Protein AF-A0A7X7V865-F1 (afdb_monomer_lite)

Secondary structure (DSSP, 8-state):
--------------------------------HHHHHHHHHHHHHHHH------TTS---HHHHHHHHHHHHHHT--SGGGGG--HHHHHHHHHHHHHHHHHHHHHHHHHHHHHHHTTHHHHHHSS-HHHHHHHHS---HHHHHHHHHHHHHHHH-HHHHHHHHHTSS-HHHHHHHHHHHHHS-TT--HHHHHHHHHHHHHHHHHS----

Radius of gyration: 26.02 Å; chains: 1; bounding box: 53×49×83 Å

pLDDT: mean 78.06, std 23.4, range [29.75, 97.44]

Foldseek 3Di:
DDDDDDDDDDDDDDPDDDDDDPPPPPPPPPPPPVNVVVVVVVLVVLVVPPDPDPPDDPDDPVNSVVVVVVVVVVVDDPVVCVPDDPVVVVVVVVVVLLVVLLVLLVQLQVLLVCQVVVVCCVPPVDHQLVVCVVPVVDDSVRSVVSNVLSVLLVVQPVLSVCSNNSLAGSVLSVVLSVVLVVDDPPDDPVRSNVSSVVSSVVRSVDDPDD

Structure (mmCIF, N/CA/C/O backbone):
data_AF-A0A7X7V865-F1
#
_entry.id   AF-A0A7X7V865-F1
#
loop_
_atom_site.group_PDB
_atom_site.id
_atom_site.type_symbol
_atom_site.label_atom_id
_atom_site.label_alt_id
_atom_site.label_comp_id
_atom_site.label_asym_id
_atom_site.label_entity_id
_atom_site.label_seq_id
_atom_site.pdbx_PDB_ins_code
_atom_site.Cartn_x
_atom_site.Cartn_y
_atom_site.Cartn_z
_atom_site.occupancy
_atom_site.B_iso_or_equiv
_atom_site.auth_seq_id
_atom_site.auth_comp_id
_atom_site.auth_asym_id
_atom_site.auth_atom_id
_atom_site.pdbx_PDB_model_num
ATOM 1 N N . MET A 1 1 ? -30.299 -34.236 -32.959 1.00 33.59 1 MET A N 1
ATOM 2 C CA . MET A 1 1 ? -30.599 -34.608 -34.361 1.00 33.59 1 MET A CA 1
ATOM 3 C C . MET A 1 1 ? -30.563 -33.320 -35.166 1.00 33.59 1 MET A C 1
ATOM 5 O O . MET A 1 1 ? -31.335 -32.431 -34.853 1.00 33.59 1 MET A O 1
ATOM 9 N N . CYS A 1 2 ? -29.483 -33.040 -35.902 1.00 32.97 2 CYS A N 1
ATOM 10 C CA . CYS A 1 2 ? -29.288 -33.427 -37.315 1.00 32.97 2 CYS A CA 1
ATOM 11 C C . CYS A 1 2 ? -30.436 -32.939 -38.217 1.00 32.97 2 CYS A C 1
ATOM 13 O O . CYS A 1 2 ? -31.575 -33.258 -37.921 1.00 32.97 2 CYS A O 1
ATOM 15 N N . VAL A 1 3 ? -30.245 -32.279 -39.361 1.00 33.34 3 VAL A N 1
ATOM 16 C CA . VAL A 1 3 ? -29.073 -31.766 -40.089 1.00 33.34 3 VAL A CA 1
ATOM 17 C C . VAL A 1 3 ? -29.641 -31.067 -41.351 1.00 33.34 3 VAL A C 1
ATOM 19 O O . VAL A 1 3 ? -30.678 -31.498 -41.838 1.00 33.34 3 VAL A O 1
ATOM 22 N N . LEU A 1 4 ? -28.961 -30.014 -41.828 1.00 40.34 4 LEU A N 1
ATOM 23 C CA . LEU A 1 4 ? -28.845 -29.480 -43.208 1.00 40.34 4 LEU A CA 1
ATOM 24 C C . LEU A 1 4 ? -30.050 -29.497 -44.184 1.00 40.34 4 LEU A C 1
ATOM 26 O O . LEU A 1 4 ? -30.569 -30.549 -44.528 1.00 40.34 4 LEU A O 1
ATOM 30 N N . LEU A 1 5 ? -30.323 -28.351 -44.824 1.00 38.44 5 LEU A N 1
ATOM 31 C CA . LEU A 1 5 ? -29.847 -27.996 -46.182 1.00 38.44 5 LEU A CA 1
ATOM 32 C C . LEU A 1 5 ? -30.702 -26.853 -46.755 1.00 38.44 5 LEU A C 1
ATOM 34 O O . LEU A 1 5 ? -31.891 -27.036 -46.994 1.00 38.44 5 LEU A O 1
ATOM 38 N N . TRP A 1 6 ? -30.077 -25.729 -47.110 1.00 38.50 6 TRP A N 1
ATOM 39 C CA . TRP A 1 6 ? -30.466 -25.016 -48.327 1.00 38.50 6 TRP A CA 1
ATOM 40 C C . TRP A 1 6 ? -29.268 -24.263 -48.911 1.00 38.50 6 TRP A C 1
ATOM 42 O O . TRP A 1 6 ? -28.590 -23.503 -48.223 1.00 38.50 6 TRP A O 1
ATOM 52 N N . LEU A 1 7 ? -28.991 -24.565 -50.179 1.00 40.59 7 LEU A N 1
ATOM 53 C CA . LEU A 1 7 ? -27.997 -23.933 -51.039 1.00 40.59 7 LEU A CA 1
ATOM 54 C C . LEU A 1 7 ? -28.442 -22.513 -51.404 1.00 40.59 7 LEU A C 1
ATOM 56 O O . LEU A 1 7 ? -29.606 -22.311 -51.734 1.00 40.59 7 LEU A O 1
ATOM 60 N N . CYS A 1 8 ? -27.491 -21.589 -51.537 1.00 34.44 8 CYS A N 1
ATOM 61 C CA . CYS A 1 8 ? -27.521 -20.658 -52.664 1.00 34.44 8 CYS A CA 1
ATOM 62 C C . CYS A 1 8 ? -26.107 -20.160 -52.982 1.00 34.44 8 CYS A C 1
ATOM 64 O O . CYS A 1 8 ? -25.440 -19.538 -52.157 1.00 34.44 8 CYS A O 1
ATOM 66 N N . SER A 1 9 ? -25.647 -20.491 -54.183 1.00 38.75 9 SER A N 1
ATOM 67 C CA . SER A 1 9 ? -24.388 -20.057 -54.776 1.00 38.75 9 SER A CA 1
ATOM 68 C C . SER A 1 9 ? -24.577 -18.723 -55.497 1.00 38.75 9 SER A C 1
ATOM 70 O O . SER A 1 9 ? -25.481 -18.607 -56.317 1.00 38.75 9 SER A O 1
ATOM 72 N N . ALA A 1 10 ? -23.672 -17.768 -55.284 1.00 38.53 10 ALA A N 1
ATOM 73 C CA . ALA A 1 10 ? -23.283 -16.791 -56.301 1.00 38.53 10 ALA A CA 1
ATOM 74 C C . ALA A 1 10 ? -21.870 -16.243 -55.999 1.00 38.53 10 ALA A C 1
ATOM 76 O O . ALA A 1 10 ? -21.548 -16.015 -54.831 1.00 38.53 10 ALA A O 1
ATOM 77 N N . PRO A 1 11 ? -21.017 -16.059 -57.023 1.00 41.12 11 PRO A N 1
ATOM 78 C CA . PRO A 1 11 ? -19.617 -15.678 -56.867 1.00 41.12 11 PRO A CA 1
ATOM 79 C C . PRO A 1 11 ? -19.469 -14.156 -56.773 1.00 41.12 11 PRO A C 1
ATOM 81 O O . PRO A 1 11 ? -19.933 -13.430 -57.649 1.00 41.12 11 PRO A O 1
ATOM 84 N N . TYR A 1 12 ? -18.776 -13.666 -55.746 1.00 35.50 12 TYR A N 1
ATOM 85 C CA . TYR A 1 12 ? -18.342 -12.271 -55.688 1.00 35.50 12 TYR A CA 1
ATOM 86 C C . TYR A 1 12 ? -16.836 -12.202 -55.941 1.00 35.50 12 TYR A C 1
ATOM 88 O O . TYR A 1 12 ? -16.024 -12.596 -55.106 1.00 35.50 12 TYR A O 1
ATOM 96 N N . THR A 1 13 ? -16.462 -11.724 -57.124 1.00 47.75 13 THR A N 1
ATOM 97 C CA . THR A 1 13 ? -15.114 -11.238 -57.427 1.00 47.75 13 THR A CA 1
ATOM 98 C C . THR A 1 13 ? -14.898 -9.871 -56.787 1.00 47.75 13 THR A C 1
ATOM 100 O O . THR A 1 13 ? -15.748 -8.996 -56.954 1.00 47.75 13 THR A O 1
ATOM 103 N N . PRO A 1 14 ? -13.713 -9.616 -56.218 1.00 44.72 14 PRO A N 1
ATOM 104 C CA . PRO A 1 14 ? -13.148 -8.279 -56.296 1.00 44.72 14 PRO A CA 1
ATOM 105 C C . PRO A 1 14 ? -11.844 -8.286 -57.104 1.00 44.72 14 PRO A C 1
ATOM 107 O O . PRO A 1 14 ? -10.791 -8.726 -56.645 1.00 44.72 14 PRO A O 1
ATOM 110 N N . THR A 1 15 ? -11.920 -7.740 -58.319 1.00 39.00 15 THR A N 1
ATOM 111 C CA . THR A 1 15 ? -10.781 -7.122 -59.002 1.00 39.00 15 THR A CA 1
ATOM 112 C C . THR A 1 15 ? -10.516 -5.790 -58.310 1.00 39.00 15 THR A C 1
ATOM 114 O O . THR A 1 15 ? -11.284 -4.843 -58.443 1.00 39.00 15 THR A O 1
ATOM 117 N N . GLY A 1 16 ? -9.437 -5.739 -57.543 1.00 36.47 16 GLY A N 1
ATOM 118 C CA . GLY A 1 16 ? -8.980 -4.551 -56.837 1.00 36.47 16 GLY A CA 1
ATOM 119 C C . GLY A 1 16 ? -7.593 -4.821 -56.287 1.00 36.47 16 GLY A C 1
ATOM 120 O O . GLY A 1 16 ? -7.435 -5.147 -55.116 1.00 36.47 16 GLY A O 1
ATOM 121 N N . ALA A 1 17 ? -6.594 -4.764 -57.166 1.00 42.88 17 ALA A N 1
ATOM 122 C CA . ALA A 1 17 ? -5.192 -4.816 -56.794 1.00 42.88 17 ALA A CA 1
ATOM 123 C C . ALA A 1 17 ? -4.853 -3.573 -55.956 1.00 42.88 17 ALA A C 1
ATOM 125 O O . ALA A 1 17 ? -4.540 -2.514 -56.492 1.00 42.88 17 ALA A O 1
ATOM 126 N N . ILE A 1 18 ? -4.938 -3.710 -54.635 1.00 36.47 18 ILE A N 1
ATOM 127 C CA . ILE A 1 18 ? -4.282 -2.816 -53.687 1.00 36.47 18 ILE A CA 1
ATOM 128 C C . ILE A 1 18 ? -3.082 -3.589 -53.160 1.00 36.47 18 ILE A C 1
ATOM 130 O O . ILE A 1 18 ? -3.227 -4.638 -52.534 1.00 36.47 18 ILE A O 1
ATOM 134 N N . LEU A 1 19 ? -1.897 -3.073 -53.475 1.00 38.09 19 LEU A N 1
ATOM 135 C CA . LEU A 1 19 ? -0.621 -3.482 -52.908 1.00 38.09 19 LEU A CA 1
ATOM 136 C C . LEU A 1 19 ? -0.734 -3.437 -51.371 1.00 38.09 19 LEU A C 1
ATOM 138 O O . LEU A 1 19 ? -0.634 -2.378 -50.757 1.00 38.09 19 LEU A O 1
ATOM 142 N N . MET A 1 20 ? -0.989 -4.585 -50.750 1.00 29.75 20 MET A N 1
ATOM 143 C CA . MET A 1 20 ? -0.791 -4.789 -49.320 1.00 29.75 20 MET A CA 1
ATOM 144 C C . MET A 1 20 ? 0.708 -5.020 -49.117 1.00 29.75 20 MET A C 1
ATOM 146 O O . MET A 1 20 ? 1.229 -6.002 -49.653 1.00 29.75 20 MET A O 1
ATOM 150 N N . PRO A 1 21 ? 1.436 -4.176 -48.369 1.00 37.09 21 PRO A N 1
ATOM 151 C CA . PRO A 1 21 ? 2.684 -4.635 -47.799 1.00 37.09 21 PRO A CA 1
ATOM 152 C C . PRO A 1 21 ? 2.328 -5.772 -46.841 1.00 37.09 21 PRO A C 1
ATOM 154 O O . PRO A 1 21 ? 1.610 -5.576 -45.861 1.00 37.09 21 PRO A O 1
ATOM 157 N N . THR A 1 22 ? 2.789 -6.976 -47.177 1.00 33.12 22 THR A N 1
ATOM 158 C CA . THR A 1 22 ? 2.939 -8.101 -46.258 1.00 33.12 22 THR A CA 1
ATOM 159 C C . THR A 1 22 ? 3.344 -7.549 -44.896 1.00 33.12 22 THR A C 1
ATOM 161 O O . THR A 1 22 ? 4.437 -6.995 -44.770 1.00 33.12 22 THR A O 1
ATOM 164 N N . LEU A 1 23 ? 2.464 -7.663 -43.895 1.00 32.00 23 LEU A N 1
ATOM 165 C CA . LEU A 1 23 ? 2.845 -7.498 -42.498 1.00 32.00 23 LEU A CA 1
ATOM 166 C C . LEU A 1 23 ? 3.831 -8.621 -42.204 1.00 32.00 23 LEU A C 1
ATOM 168 O O . LEU A 1 23 ? 3.464 -9.743 -41.853 1.00 32.00 23 LEU A O 1
ATOM 172 N N . ALA A 1 24 ? 5.096 -8.311 -42.474 1.00 33.72 24 ALA A N 1
ATOM 173 C CA . ALA A 1 24 ? 6.221 -9.065 -42.007 1.00 33.72 24 ALA A CA 1
ATOM 174 C C . ALA A 1 24 ? 6.047 -9.192 -40.498 1.00 33.72 24 ALA A C 1
ATOM 176 O O . ALA A 1 24 ? 5.885 -8.226 -39.758 1.00 33.72 24 ALA A O 1
ATOM 177 N N . ASN A 1 25 ? 5.981 -10.450 -40.111 1.00 42.62 25 ASN A N 1
ATOM 178 C CA . ASN A 1 25 ? 6.077 -10.972 -38.777 1.00 42.62 25 ASN A CA 1
ATOM 179 C C . ASN A 1 25 ? 7.274 -10.353 -38.028 1.00 42.62 25 ASN A C 1
ATOM 181 O O . ASN A 1 25 ? 8.349 -10.947 -37.989 1.00 42.62 25 ASN A O 1
ATOM 185 N N . ASP A 1 26 ? 7.093 -9.185 -37.413 1.00 31.36 26 ASP A N 1
ATOM 186 C CA . ASP A 1 26 ? 8.072 -8.610 -36.492 1.00 31.36 26 ASP A CA 1
ATOM 187 C C . ASP A 1 26 ? 7.859 -9.204 -35.105 1.00 31.36 26 ASP A C 1
ATOM 189 O O . ASP A 1 26 ? 7.323 -8.609 -34.168 1.00 31.36 26 ASP A O 1
ATOM 193 N N . THR A 1 27 ? 8.327 -10.443 -34.981 1.00 40.16 27 THR A N 1
ATOM 194 C CA . THR A 1 27 ? 8.624 -11.080 -33.705 1.00 40.16 27 THR A CA 1
ATOM 195 C C . THR A 1 27 ? 9.820 -10.369 -33.050 1.00 40.16 27 THR A C 1
ATOM 197 O O . THR A 1 27 ? 10.894 -10.939 -32.904 1.00 40.16 27 THR A O 1
ATOM 200 N N . HIS A 1 28 ? 9.659 -9.113 -32.627 1.00 36.28 28 HIS A N 1
ATOM 201 C CA . HIS A 1 28 ? 10.654 -8.386 -31.830 1.00 36.28 28 HIS A CA 1
ATOM 202 C C . HIS A 1 28 ? 10.308 -8.425 -30.333 1.00 36.28 28 HIS A C 1
ATOM 204 O O . HIS A 1 28 ? 10.302 -7.422 -29.628 1.00 36.28 28 HIS A O 1
ATOM 210 N N . LEU A 1 29 ? 10.088 -9.638 -29.821 1.00 41.19 29 LEU A N 1
ATOM 211 C CA . LEU A 1 29 ? 10.339 -9.976 -28.419 1.00 41.19 29 LEU A CA 1
ATOM 212 C C . LEU A 1 29 ? 11.690 -10.691 -28.332 1.00 41.19 29 LEU A C 1
ATOM 214 O O . LEU A 1 29 ? 11.783 -11.840 -27.912 1.00 41.19 29 LEU A O 1
ATOM 218 N N . VAL A 1 30 ? 12.767 -10.010 -28.733 1.00 41.97 30 VAL A N 1
ATOM 219 C CA . VAL A 1 30 ? 14.129 -10.468 -28.422 1.00 41.97 30 VAL A CA 1
ATOM 220 C C . VAL A 1 30 ? 14.498 -9.955 -27.029 1.00 41.97 30 VAL A C 1
ATOM 222 O O . VAL A 1 30 ? 15.420 -9.171 -26.841 1.00 41.97 30 VAL A O 1
ATOM 225 N N . GLY A 1 31 ? 13.763 -10.424 -26.021 1.00 44.28 31 GLY A N 1
ATOM 226 C CA . GLY A 1 31 ? 14.430 -10.811 -24.788 1.00 44.28 31 GLY A CA 1
ATOM 227 C C . GLY A 1 31 ? 15.124 -12.118 -25.132 1.00 44.28 31 GLY A C 1
ATOM 228 O O . GLY A 1 31 ? 14.450 -13.083 -25.492 1.00 44.28 31 GLY A O 1
ATOM 229 N N . THR A 1 32 ? 16.458 -12.146 -25.148 1.00 41.84 32 THR A N 1
ATOM 230 C CA . THR A 1 32 ? 17.182 -13.383 -25.460 1.00 41.84 32 THR A CA 1
ATOM 231 C C . THR A 1 32 ? 16.604 -14.497 -24.587 1.00 41.84 32 THR A C 1
ATOM 233 O O . THR A 1 32 ? 16.425 -14.312 -23.382 1.00 41.84 32 THR A O 1
ATOM 236 N N . ARG A 1 33 ? 16.289 -15.662 -25.170 1.00 43.81 33 ARG A N 1
ATOM 237 C CA . ARG A 1 33 ? 15.847 -16.851 -24.409 1.00 43.81 33 ARG A CA 1
ATOM 238 C C . ARG A 1 33 ? 16.750 -17.111 -23.190 1.00 43.81 33 ARG A C 1
ATOM 240 O O . ARG A 1 33 ? 16.283 -17.592 -22.168 1.00 43.81 33 ARG A O 1
ATOM 247 N N . SER A 1 34 ? 18.015 -16.696 -23.290 1.00 50.59 34 SER A N 1
ATOM 248 C CA . SER A 1 34 ? 19.017 -16.667 -22.227 1.00 50.59 34 SER A CA 1
ATOM 249 C C . SER A 1 34 ? 18.674 -15.763 -21.033 1.00 50.59 34 SER A C 1
ATOM 251 O O . SER A 1 34 ? 18.896 -16.179 -19.906 1.00 50.59 34 SER A O 1
ATOM 253 N N . GLY A 1 35 ? 18.153 -14.548 -21.229 1.00 43.38 35 GLY A N 1
ATOM 254 C CA . GLY A 1 35 ? 17.838 -13.621 -20.132 1.00 43.38 35 GLY A CA 1
ATOM 255 C C . GLY A 1 35 ? 16.635 -14.067 -19.299 1.00 43.38 35 GLY A C 1
ATOM 256 O O . GLY A 1 35 ? 16.696 -14.063 -18.072 1.00 43.38 35 GLY A O 1
ATOM 257 N N . LEU A 1 36 ? 15.574 -14.542 -19.959 1.00 53.00 36 LEU A N 1
ATOM 258 C CA . LEU A 1 36 ? 14.407 -15.120 -19.282 1.00 53.00 36 LEU A CA 1
ATOM 259 C C . LEU A 1 36 ? 14.747 -16.453 -18.604 1.00 53.00 36 LEU A C 1
ATOM 261 O O . LEU A 1 36 ? 14.301 -16.690 -17.485 1.00 53.00 36 LEU A O 1
ATOM 265 N N . ALA A 1 37 ? 15.586 -17.286 -19.229 1.00 47.91 37 ALA A N 1
ATOM 266 C CA . ALA A 1 37 ? 16.098 -18.501 -18.600 1.00 47.91 37 ALA A CA 1
ATOM 267 C C . ALA A 1 37 ? 16.973 -18.183 -17.378 1.00 47.91 37 ALA A C 1
ATOM 269 O O . ALA A 1 37 ? 16.812 -18.813 -16.344 1.00 47.91 37 ALA A O 1
ATOM 270 N N . GLN A 1 38 ? 17.843 -17.171 -17.445 1.00 52.09 38 GLN A N 1
ATOM 271 C CA . GLN A 1 38 ? 18.653 -16.745 -16.298 1.00 52.09 38 GLN A CA 1
ATOM 272 C C . GLN A 1 38 ? 17.797 -16.168 -15.165 1.00 52.09 38 GLN A C 1
ATOM 274 O O . GLN A 1 38 ? 18.068 -16.463 -14.004 1.00 52.09 38 GLN A O 1
ATOM 279 N N . ALA A 1 39 ? 16.750 -15.399 -15.475 1.00 49.97 39 ALA A N 1
ATOM 280 C CA . ALA A 1 39 ? 15.803 -14.908 -14.475 1.00 49.97 39 ALA A CA 1
ATOM 281 C C . ALA A 1 39 ? 15.004 -16.055 -13.829 1.00 49.97 39 ALA A C 1
ATOM 283 O O . ALA A 1 39 ? 14.877 -16.094 -12.609 1.00 49.97 39 ALA A O 1
ATOM 284 N N . ALA A 1 40 ? 14.537 -17.028 -14.621 1.00 51.69 40 ALA A N 1
ATOM 285 C CA . ALA A 1 40 ? 13.838 -18.213 -14.122 1.00 51.69 40 ALA A CA 1
ATOM 286 C C . ALA A 1 40 ? 14.746 -19.104 -13.256 1.00 51.69 40 ALA A C 1
ATOM 288 O O . ALA A 1 40 ? 14.320 -19.569 -12.202 1.00 51.69 40 ALA A O 1
ATOM 289 N N . THR A 1 41 ? 16.011 -19.286 -13.647 1.00 51.34 41 THR A N 1
ATOM 290 C CA . THR A 1 41 ? 17.004 -20.024 -12.854 1.00 51.34 41 THR A CA 1
ATOM 291 C C . THR A 1 41 ? 17.340 -19.295 -11.555 1.00 51.34 41 THR A C 1
ATOM 293 O O . THR A 1 41 ? 17.450 -19.942 -10.523 1.00 51.34 41 THR A O 1
ATOM 296 N N . ARG A 1 42 ? 17.441 -17.957 -11.559 1.00 53.84 42 ARG A N 1
ATOM 297 C CA . ARG A 1 42 ? 17.630 -17.169 -10.326 1.00 53.84 42 ARG A CA 1
ATOM 298 C C . ARG A 1 42 ? 16.416 -17.247 -9.405 1.00 53.84 42 ARG A C 1
ATOM 300 O O . ARG A 1 42 ? 16.595 -17.382 -8.204 1.00 53.84 42 ARG A O 1
ATOM 307 N N . LEU A 1 43 ? 15.202 -17.226 -9.956 1.00 48.69 43 LEU A N 1
ATOM 308 C CA . LEU A 1 43 ? 13.975 -17.400 -9.180 1.00 48.69 43 LEU A CA 1
ATOM 309 C C . LEU A 1 43 ? 13.911 -18.798 -8.544 1.00 48.69 43 LEU A C 1
ATOM 311 O O . LEU A 1 43 ? 13.593 -18.914 -7.364 1.00 48.69 43 LEU A O 1
ATOM 315 N N . ALA A 1 44 ? 14.281 -19.839 -9.301 1.00 54.12 44 ALA A N 1
ATOM 316 C CA . ALA A 1 44 ? 14.387 -21.208 -8.800 1.00 54.12 44 ALA A CA 1
ATOM 317 C C . ALA A 1 44 ? 15.456 -21.337 -7.697 1.00 54.12 44 ALA A C 1
ATOM 319 O O . ALA A 1 44 ? 15.212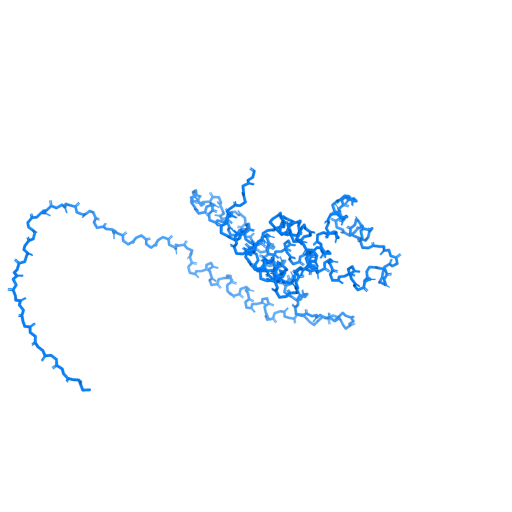 -21.994 -6.685 1.00 54.12 44 ALA A O 1
ATOM 320 N N . ASP A 1 45 ? 16.600 -20.663 -7.852 1.00 49.44 45 ASP A N 1
ATOM 321 C CA . ASP A 1 45 ? 17.695 -20.655 -6.874 1.00 49.44 45 ASP A CA 1
ATOM 322 C C . ASP A 1 45 ? 17.327 -19.864 -5.602 1.00 49.44 45 ASP A C 1
ATOM 324 O O . ASP A 1 45 ? 17.650 -20.297 -4.502 1.00 49.44 45 ASP A O 1
ATOM 328 N N . VAL A 1 46 ? 16.557 -18.773 -5.713 1.00 49.97 46 VAL A N 1
ATOM 329 C CA . VAL A 1 46 ? 15.968 -18.050 -4.564 1.00 49.97 46 VAL A CA 1
ATOM 330 C C . VAL A 1 46 ? 14.981 -18.940 -3.805 1.00 49.97 46 VAL A C 1
ATOM 332 O O . VAL A 1 46 ? 15.045 -19.027 -2.581 1.00 49.97 46 VAL A O 1
ATOM 335 N N . THR A 1 47 ? 14.109 -19.676 -4.504 1.00 55.50 47 THR A N 1
ATOM 336 C CA . THR A 1 47 ? 13.221 -20.649 -3.843 1.00 55.50 47 THR A CA 1
ATOM 337 C C . THR A 1 47 ? 13.971 -21.835 -3.229 1.00 55.50 47 THR A C 1
ATOM 339 O O . THR A 1 47 ? 13.510 -22.384 -2.227 1.00 55.50 47 THR A O 1
ATOM 342 N N . ALA A 1 48 ? 15.119 -22.225 -3.795 1.00 45.47 48 ALA A N 1
ATOM 343 C CA . ALA A 1 48 ? 15.955 -23.315 -3.295 1.00 45.47 48 ALA A CA 1
ATOM 344 C C . ALA A 1 48 ? 16.832 -22.892 -2.100 1.00 45.47 48 ALA A C 1
ATOM 346 O O . ALA A 1 48 ? 17.039 -23.687 -1.184 1.00 45.47 48 ALA A O 1
ATOM 347 N N . ARG A 1 49 ? 17.283 -21.630 -2.048 1.00 48.72 49 ARG A N 1
ATOM 348 C CA . ARG A 1 49 ? 18.021 -21.019 -0.926 1.00 48.72 49 ARG A CA 1
ATOM 349 C C . ARG A 1 49 ? 17.099 -20.566 0.207 1.00 48.72 49 ARG A C 1
ATOM 351 O O . ARG A 1 49 ? 17.285 -19.494 0.778 1.00 48.72 49 ARG A O 1
ATOM 358 N N . ARG A 1 50 ? 16.129 -21.394 0.603 1.00 47.28 50 ARG A N 1
ATOM 359 C CA . ARG A 1 50 ? 15.503 -21.239 1.924 1.00 47.28 50 ARG A CA 1
ATOM 360 C C . ARG A 1 50 ? 16.586 -21.422 2.987 1.00 47.28 50 ARG A C 1
ATOM 362 O O . ARG A 1 50 ? 16.897 -22.543 3.381 1.00 47.28 50 ARG A O 1
ATOM 369 N N . GLN A 1 51 ? 17.182 -20.324 3.436 1.00 44.16 51 GLN A N 1
ATOM 370 C CA . GLN A 1 51 ? 18.016 -20.327 4.627 1.00 44.16 51 GLN A CA 1
ATOM 371 C C . GLN A 1 51 ? 17.146 -20.724 5.831 1.00 44.16 51 GLN A C 1
ATOM 373 O O . GLN A 1 51 ? 16.001 -20.269 5.924 1.00 44.16 51 GLN A O 1
ATOM 378 N N . PRO A 1 52 ? 17.647 -21.562 6.758 1.00 43.66 52 PRO A N 1
ATOM 379 C CA . PRO A 1 52 ? 16.967 -21.793 8.021 1.00 43.66 52 PRO A CA 1
ATOM 380 C C . PRO A 1 52 ? 16.929 -20.460 8.766 1.00 43.66 52 PRO A C 1
ATOM 382 O O . PRO A 1 52 ? 17.968 -19.915 9.140 1.00 43.66 52 PRO A O 1
ATOM 385 N N . VAL A 1 53 ? 15.733 -19.906 8.926 1.00 46.41 53 VAL A N 1
ATOM 386 C CA . VAL A 1 53 ? 15.527 -18.687 9.703 1.00 46.41 53 VAL A CA 1
ATOM 387 C C . VAL A 1 53 ? 15.882 -18.989 11.166 1.00 46.41 53 VAL A C 1
ATOM 389 O O . VAL A 1 53 ? 15.494 -20.051 11.663 1.00 46.41 53 VAL A O 1
ATOM 392 N N . PRO A 1 54 ? 16.614 -18.104 11.872 1.00 41.81 54 PRO A N 1
ATOM 393 C CA . PRO A 1 54 ? 16.887 -18.279 13.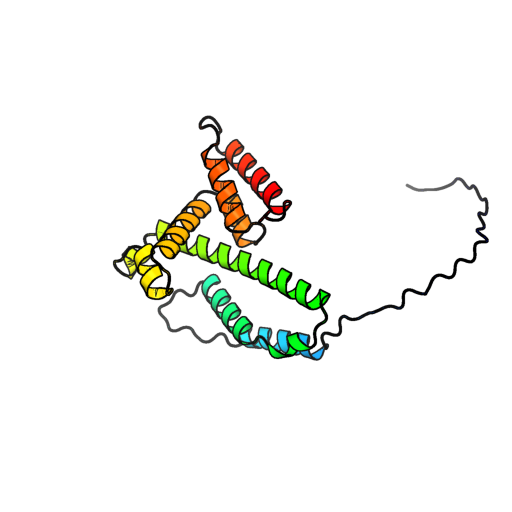294 1.00 41.81 54 PRO A CA 1
ATOM 394 C C . PRO A 1 54 ? 15.582 -18.431 14.088 1.00 41.81 54 PRO A C 1
ATOM 396 O O . PRO A 1 54 ? 14.638 -17.657 13.925 1.00 41.81 54 PRO A O 1
ATOM 399 N N . ALA A 1 55 ? 15.536 -19.453 14.945 1.00 36.97 55 ALA A N 1
ATOM 400 C CA . ALA A 1 55 ? 14.393 -19.766 15.792 1.00 36.97 55 ALA A CA 1
ATOM 401 C C . ALA A 1 55 ? 14.038 -18.562 16.684 1.00 36.97 55 ALA A C 1
ATOM 403 O O . ALA A 1 55 ? 14.810 -18.194 17.567 1.00 36.97 55 ALA A O 1
ATOM 404 N N . GLY A 1 56 ? 12.882 -17.941 16.427 1.00 42.59 56 GLY A N 1
ATOM 405 C CA . GLY A 1 56 ? 12.353 -16.832 17.228 1.00 42.59 56 GLY A CA 1
ATOM 406 C C . GLY A 1 56 ? 11.491 -15.822 16.465 1.00 42.59 56 GLY A C 1
ATOM 407 O O . GLY A 1 56 ? 10.696 -15.131 17.090 1.00 42.59 56 GLY A O 1
ATOM 408 N N . ALA A 1 57 ? 11.593 -15.752 15.134 1.00 50.38 57 ALA A N 1
ATOM 409 C CA . ALA A 1 57 ? 10.668 -14.982 14.303 1.00 50.38 57 ALA A CA 1
ATOM 410 C C . ALA A 1 57 ? 9.643 -15.934 13.676 1.00 50.38 57 ALA A C 1
ATOM 412 O O . ALA A 1 57 ? 10.022 -16.839 12.930 1.00 50.38 57 ALA A O 1
ATOM 413 N N . GLU A 1 58 ? 8.352 -15.754 13.955 1.00 53.41 58 GLU A N 1
ATOM 414 C CA . GLU A 1 58 ? 7.306 -16.400 13.159 1.00 53.41 58 GLU A CA 1
ATOM 415 C C . GLU A 1 58 ? 7.389 -15.853 11.729 1.00 53.41 58 GLU A C 1
ATOM 417 O O . GLU A 1 58 ? 6.884 -14.775 11.418 1.00 53.41 58 GLU A O 1
ATOM 422 N N . VAL A 1 59 ? 8.087 -16.565 10.842 1.00 58.47 59 VAL A N 1
ATOM 423 C CA . VAL A 1 59 ? 8.150 -16.179 9.430 1.00 58.47 59 VAL A CA 1
ATOM 424 C C . VAL A 1 59 ? 6.870 -16.629 8.767 1.00 58.47 59 VAL A C 1
ATOM 426 O O . VAL A 1 59 ? 6.731 -17.768 8.318 1.00 58.47 59 VAL A O 1
ATOM 429 N N . CYS A 1 60 ? 5.917 -15.708 8.715 1.00 84.50 60 CYS A N 1
ATOM 430 C CA . CYS A 1 60 ? 4.745 -15.869 7.884 1.00 84.50 60 CYS A CA 1
ATOM 431 C C . CYS A 1 60 ? 5.134 -15.765 6.400 1.00 84.50 60 CYS A C 1
ATOM 433 O O . CYS A 1 60 ? 6.166 -15.197 6.022 1.00 84.50 60 CYS A O 1
ATOM 435 N N . GLN A 1 61 ? 4.278 -16.306 5.535 1.00 89.19 61 GLN A N 1
ATOM 436 C CA . GLN A 1 61 ? 4.484 -16.293 4.088 1.00 89.19 61 GLN A CA 1
ATOM 437 C C . GLN A 1 61 ? 4.749 -14.877 3.540 1.00 89.19 61 GLN A C 1
ATOM 439 O O . GLN A 1 61 ? 5.597 -14.718 2.665 1.00 89.19 61 GLN A O 1
ATOM 444 N N . THR A 1 62 ? 4.085 -13.849 4.081 1.00 89.50 62 THR A N 1
ATOM 445 C CA . THR A 1 62 ? 4.265 -12.445 3.677 1.00 89.50 62 THR A CA 1
ATOM 446 C C . THR A 1 62 ? 5.701 -11.960 3.881 1.00 89.50 62 THR A C 1
ATOM 448 O O . THR A 1 62 ? 6.272 -11.360 2.973 1.00 89.50 62 THR A O 1
ATOM 451 N N . GLY A 1 63 ? 6.320 -12.266 5.028 1.00 89.50 63 GLY A N 1
ATOM 452 C CA . GLY A 1 63 ? 7.707 -11.879 5.310 1.00 89.50 63 GLY A CA 1
ATOM 453 C C . GLY A 1 63 ? 8.705 -12.529 4.348 1.00 89.50 63 GLY A C 1
ATOM 454 O O . GLY A 1 63 ? 9.595 -11.858 3.827 1.00 89.50 63 GLY A O 1
ATOM 455 N N . ALA A 1 64 ? 8.507 -13.813 4.031 1.00 89.06 64 ALA A N 1
ATOM 456 C CA . ALA A 1 64 ? 9.333 -14.516 3.049 1.00 89.06 64 ALA A CA 1
ATOM 457 C C . ALA A 1 64 ? 9.210 -13.910 1.637 1.00 89.06 64 ALA A C 1
ATOM 459 O O . ALA A 1 64 ? 10.206 -13.782 0.927 1.00 89.06 64 ALA A O 1
ATOM 460 N N . VAL A 1 65 ? 8.000 -13.504 1.232 1.00 92.81 65 VAL A N 1
ATOM 461 C CA . VAL A 1 65 ? 7.765 -12.858 -0.070 1.00 92.81 65 VAL A CA 1
ATOM 462 C C . VAL A 1 65 ? 8.426 -11.481 -0.139 1.00 92.81 65 VAL A C 1
ATOM 464 O O . VAL A 1 65 ? 9.057 -11.178 -1.148 1.00 92.81 65 VAL A O 1
ATOM 467 N N . LEU A 1 66 ? 8.330 -10.662 0.914 1.00 92.75 66 LEU A N 1
ATOM 468 C CA . LEU A 1 66 ? 8.976 -9.343 0.953 1.00 92.75 66 LEU A CA 1
ATOM 469 C C . LEU A 1 66 ? 10.500 -9.445 0.809 1.00 92.75 66 LEU A C 1
ATOM 471 O O . LEU A 1 66 ? 11.086 -8.676 0.048 1.00 92.75 66 LEU A O 1
ATOM 475 N N . SER A 1 67 ? 11.123 -10.429 1.466 1.00 90.94 67 SER A N 1
ATOM 476 C CA . SER A 1 67 ? 12.558 -10.701 1.308 1.00 90.94 67 SER A CA 1
ATOM 477 C C . SER A 1 67 ? 12.907 -11.068 -0.136 1.00 90.94 67 SER A C 1
ATOM 479 O O . SER A 1 67 ? 13.810 -10.481 -0.719 1.00 90.94 67 SER A O 1
ATOM 481 N N . ALA A 1 68 ? 12.148 -11.981 -0.750 1.00 91.44 68 ALA A N 1
ATOM 482 C CA . ALA A 1 68 ? 12.395 -12.391 -2.132 1.00 91.44 68 ALA A CA 1
ATOM 483 C C . ALA A 1 68 ? 12.202 -11.240 -3.137 1.00 91.44 68 ALA A C 1
ATOM 485 O O . ALA A 1 68 ? 12.917 -11.160 -4.133 1.00 91.44 68 ALA A O 1
ATOM 486 N N . VAL A 1 69 ? 11.245 -10.335 -2.896 1.00 93.50 69 VAL A N 1
ATOM 487 C CA . VAL A 1 69 ? 11.068 -9.132 -3.724 1.00 93.50 69 VAL A CA 1
ATOM 488 C C . VAL A 1 69 ? 12.283 -8.212 -3.615 1.00 93.50 69 VAL A C 1
ATOM 490 O O . VAL A 1 69 ? 12.741 -7.731 -4.648 1.00 93.50 69 VAL A O 1
ATOM 493 N N . ALA A 1 70 ? 12.825 -7.992 -2.413 1.00 92.12 70 ALA A N 1
ATOM 494 C CA . ALA A 1 70 ? 14.038 -7.195 -2.230 1.00 92.12 70 ALA A CA 1
ATOM 495 C C . ALA A 1 70 ? 15.224 -7.790 -3.012 1.00 92.12 70 ALA A C 1
ATOM 497 O O . ALA A 1 70 ? 15.825 -7.087 -3.822 1.00 92.12 70 ALA A O 1
ATOM 498 N N . ASP A 1 71 ? 15.457 -9.101 -2.895 1.00 92.81 71 ASP A N 1
ATOM 499 C CA . ASP A 1 71 ? 16.524 -9.797 -3.632 1.00 92.81 71 ASP A CA 1
ATOM 500 C C . ASP A 1 71 ? 16.366 -9.666 -5.162 1.00 92.81 71 ASP A C 1
ATOM 502 O O . ASP A 1 71 ? 17.340 -9.504 -5.904 1.00 92.81 71 ASP A O 1
ATOM 506 N N . LEU A 1 72 ? 15.126 -9.729 -5.665 1.00 94.19 72 LEU A N 1
ATOM 507 C CA . LEU A 1 72 ? 14.831 -9.548 -7.090 1.00 94.19 72 LEU A CA 1
ATOM 508 C C . LEU A 1 72 ? 15.086 -8.110 -7.558 1.00 94.19 72 LEU A C 1
ATOM 510 O O . LEU A 1 72 ? 15.564 -7.921 -8.680 1.00 94.19 72 LEU A O 1
ATOM 514 N N . LEU A 1 73 ? 14.764 -7.114 -6.727 1.00 93.31 73 LEU A N 1
ATOM 515 C CA . LEU A 1 73 ? 15.026 -5.703 -7.017 1.00 93.31 73 LEU A CA 1
ATOM 516 C C . LEU A 1 73 ? 16.533 -5.412 -7.037 1.00 93.31 73 LEU A C 1
ATOM 518 O O . LEU A 1 73 ? 17.000 -4.756 -7.969 1.00 93.31 73 LEU A O 1
ATOM 522 N N . ASP A 1 74 ? 17.295 -5.971 -6.095 1.00 93.31 74 ASP A N 1
ATOM 523 C CA . ASP A 1 74 ? 18.761 -5.860 -6.049 1.00 93.31 74 ASP A CA 1
ATOM 524 C C . ASP A 1 74 ? 19.432 -6.509 -7.273 1.00 93.31 74 ASP A C 1
ATOM 526 O O . ASP A 1 74 ? 20.502 -6.094 -7.721 1.00 93.31 74 ASP A O 1
ATOM 530 N N . GLY A 1 75 ? 18.782 -7.512 -7.870 1.00 90.25 75 GLY A N 1
ATOM 531 C CA . GLY A 1 75 ? 19.243 -8.197 -9.077 1.00 90.25 75 GLY A CA 1
ATOM 532 C C . GLY A 1 75 ? 18.986 -7.466 -10.403 1.00 90.25 75 GLY A C 1
ATOM 533 O O . GLY A 1 75 ? 19.349 -8.005 -11.460 1.00 90.25 75 GLY A O 1
ATOM 534 N N . ILE A 1 76 ? 18.348 -6.287 -10.402 1.00 91.50 76 ILE A N 1
ATOM 535 C CA . ILE A 1 76 ? 17.999 -5.555 -11.629 1.00 91.50 76 ILE A CA 1
ATOM 536 C C . ILE A 1 76 ? 19.265 -5.069 -12.351 1.00 91.50 76 ILE A C 1
ATOM 538 O O . ILE A 1 76 ? 20.039 -4.261 -11.847 1.00 91.50 76 ILE A O 1
ATOM 542 N N . ASN A 1 77 ? 19.441 -5.479 -13.613 1.00 87.00 77 ASN A N 1
ATOM 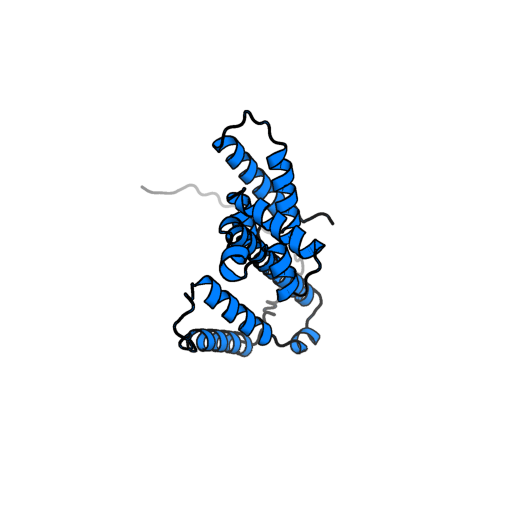543 C CA . ASN A 1 77 ? 20.478 -4.904 -14.470 1.00 87.00 77 ASN A CA 1
ATOM 544 C C . ASN A 1 77 ? 20.027 -3.530 -14.991 1.00 87.00 77 ASN A C 1
ATOM 546 O O . ASN A 1 77 ? 19.190 -3.424 -15.893 1.00 87.00 77 ASN A O 1
ATOM 550 N N . HIS A 1 78 ? 20.600 -2.467 -14.428 1.00 87.62 78 HIS A N 1
ATOM 551 C CA . HIS A 1 78 ? 20.240 -1.098 -14.779 1.00 87.62 78 HIS A CA 1
ATOM 552 C C . HIS A 1 78 ? 20.790 -0.625 -16.136 1.00 87.62 78 HIS A C 1
ATOM 554 O O . HIS A 1 78 ? 20.173 0.242 -16.760 1.00 87.62 78 HIS A O 1
ATOM 560 N N . GLU A 1 79 ? 21.878 -1.220 -16.624 1.00 86.44 79 GLU A N 1
ATOM 561 C CA . GLU A 1 79 ? 22.580 -0.813 -17.848 1.00 86.44 79 GLU A CA 1
ATOM 562 C C . GLU A 1 79 ? 21.834 -1.231 -19.121 1.00 86.44 79 GLU A C 1
ATOM 564 O O . GLU A 1 79 ? 21.778 -0.475 -20.091 1.00 86.44 79 GLU A O 1
ATOM 569 N N . GLN A 1 80 ? 21.167 -2.392 -19.107 1.00 83.69 80 GLN A N 1
ATOM 570 C CA . GLN A 1 80 ? 20.409 -2.900 -20.264 1.00 83.69 80 GLN A CA 1
ATOM 571 C C . GLN A 1 80 ? 19.303 -1.943 -20.740 1.00 83.69 80 GLN A C 1
ATOM 573 O O . GLN A 1 80 ? 18.908 -1.974 -21.906 1.00 83.69 80 GLN A O 1
ATOM 578 N N . ARG A 1 81 ? 18.821 -1.045 -19.869 1.00 84.31 81 ARG A N 1
ATOM 579 C CA . ARG A 1 81 ? 17.783 -0.059 -20.215 1.00 84.31 81 ARG A CA 1
ATOM 580 C C . ARG A 1 81 ? 18.277 1.037 -21.167 1.00 84.31 81 ARG A C 1
ATOM 582 O O . ARG A 1 81 ? 17.459 1.689 -21.826 1.00 84.31 81 ARG A O 1
ATOM 589 N N . ALA A 1 82 ? 19.591 1.245 -21.265 1.00 82.38 82 ALA A N 1
ATOM 590 C CA . ALA A 1 82 ? 20.178 2.268 -22.127 1.00 82.38 82 ALA A CA 1
ATOM 591 C C . ALA A 1 82 ? 19.918 1.996 -23.621 1.00 82.38 82 ALA A C 1
ATOM 593 O O . ALA A 1 82 ? 19.718 2.937 -24.385 1.00 82.38 82 ALA A O 1
ATOM 594 N N . ALA A 1 83 ? 19.818 0.725 -24.021 1.00 86.00 83 ALA A N 1
ATOM 595 C CA . ALA A 1 83 ? 19.615 0.321 -25.414 1.00 86.00 83 ALA A CA 1
ATOM 596 C C . ALA A 1 83 ? 18.136 0.221 -25.846 1.00 86.00 83 ALA A C 1
ATOM 598 O O . ALA A 1 83 ? 17.850 -0.068 -27.005 1.00 86.00 83 ALA A O 1
ATOM 599 N N . LEU A 1 84 ? 17.180 0.435 -24.935 1.00 91.50 84 LEU A N 1
ATOM 600 C CA . LEU A 1 84 ? 15.753 0.280 -25.239 1.00 91.50 84 LEU A CA 1
ATOM 601 C C . LEU A 1 84 ? 15.212 1.413 -26.126 1.00 91.50 84 LEU A C 1
ATOM 603 O O . LEU A 1 84 ? 15.643 2.558 -26.026 1.00 91.50 84 LEU A O 1
ATOM 607 N N . GLY A 1 85 ? 14.211 1.117 -26.957 1.00 93.69 85 GLY A N 1
ATOM 608 C CA . GLY A 1 85 ? 13.425 2.137 -27.662 1.00 93.69 85 GLY A CA 1
ATOM 609 C C . GLY A 1 85 ? 12.415 2.851 -26.746 1.00 93.69 85 GLY A C 1
ATOM 610 O O . GLY A 1 85 ? 12.128 2.388 -25.642 1.00 93.69 85 GLY A O 1
ATOM 611 N N . HIS A 1 86 ? 11.834 3.965 -27.209 1.00 95.06 86 HIS A N 1
ATOM 612 C CA . HIS A 1 86 ? 10.886 4.783 -26.429 1.00 95.06 86 HIS A CA 1
ATOM 613 C C . HIS A 1 86 ? 9.679 3.988 -25.907 1.00 95.06 86 HIS A C 1
ATOM 615 O O . HIS A 1 86 ? 9.401 4.022 -24.710 1.00 95.06 86 HIS A O 1
ATOM 621 N N . SER A 1 87 ? 9.009 3.208 -26.761 1.00 93.56 87 SER A N 1
ATOM 622 C CA . SER A 1 87 ? 7.841 2.412 -26.356 1.00 93.56 87 SER A CA 1
ATOM 623 C C . SER A 1 87 ? 8.186 1.356 -25.302 1.00 93.56 87 SER A C 1
ATOM 625 O O . SER A 1 87 ? 7.427 1.154 -24.358 1.00 93.56 87 SER A O 1
ATOM 627 N N . ALA A 1 88 ? 9.361 0.726 -25.408 1.00 93.38 88 ALA A N 1
ATOM 628 C CA . ALA A 1 88 ? 9.832 -0.236 -24.413 1.00 93.38 88 ALA A CA 1
ATOM 629 C C . ALA A 1 88 ? 10.106 0.438 -23.058 1.00 93.38 88 ALA A C 1
ATOM 631 O O . ALA A 1 88 ? 9.770 -0.119 -22.015 1.00 93.38 88 ALA A O 1
ATOM 632 N N . ARG A 1 89 ? 10.651 1.662 -23.059 1.00 94.06 89 ARG A N 1
ATOM 633 C CA . ARG A 1 89 ? 10.837 2.450 -21.830 1.00 94.06 89 ARG A CA 1
ATOM 634 C C . ARG A 1 89 ? 9.509 2.801 -21.168 1.00 94.06 89 ARG A C 1
ATOM 636 O O . ARG A 1 89 ? 9.382 2.605 -19.965 1.00 94.06 89 ARG A O 1
ATOM 643 N N . LEU A 1 90 ? 8.521 3.262 -21.936 1.00 95.62 90 LEU A N 1
ATOM 644 C CA . LEU A 1 90 ? 7.187 3.547 -21.396 1.00 95.62 90 LEU A CA 1
ATOM 645 C C . LEU A 1 90 ? 6.523 2.281 -20.838 1.00 95.62 90 LEU A C 1
ATOM 647 O O . LEU A 1 90 ? 5.960 2.322 -19.749 1.00 95.62 90 LEU A O 1
ATOM 651 N N . GLY A 1 91 ? 6.687 1.137 -21.510 1.00 94.31 91 GLY A N 1
ATOM 652 C CA . GLY A 1 91 ? 6.237 -0.157 -20.994 1.00 94.31 91 GLY A CA 1
ATOM 653 C C . GLY A 1 91 ? 6.850 -0.510 -19.633 1.00 94.31 91 GLY A C 1
ATOM 654 O O . GLY A 1 91 ? 6.130 -0.959 -18.740 1.00 94.31 91 GLY A O 1
ATOM 655 N N . LEU A 1 92 ? 8.150 -0.254 -19.436 1.00 93.50 92 LEU A N 1
ATOM 656 C CA . LEU A 1 92 ? 8.806 -0.442 -18.136 1.00 93.50 92 LEU A CA 1
ATOM 657 C C . LEU A 1 92 ? 8.259 0.506 -17.064 1.00 93.50 92 LEU A C 1
ATOM 659 O O . LEU A 1 92 ? 8.037 0.063 -15.941 1.00 93.50 92 LEU A O 1
ATOM 663 N N . VAL A 1 93 ? 8.008 1.778 -17.396 1.00 94.44 93 VAL A N 1
ATOM 664 C CA . VAL A 1 93 ? 7.402 2.743 -16.461 1.00 94.44 93 VAL A CA 1
ATOM 665 C C . VAL A 1 93 ? 6.024 2.257 -16.014 1.00 94.44 93 VAL A C 1
ATOM 667 O O . VAL A 1 93 ? 5.758 2.200 -14.818 1.00 94.44 93 VAL A O 1
ATOM 670 N N . THR A 1 94 ? 5.170 1.820 -16.944 1.00 92.88 94 THR A N 1
ATOM 671 C CA . THR A 1 94 ? 3.842 1.287 -16.608 1.00 92.88 94 THR A CA 1
ATOM 672 C C . THR A 1 94 ? 3.925 0.049 -15.711 1.00 92.88 94 THR A C 1
ATOM 674 O O . THR A 1 94 ? 3.146 -0.082 -14.768 1.00 92.88 94 THR A O 1
ATOM 677 N N . GLN A 1 95 ? 4.862 -0.866 -15.976 1.00 92.62 95 GLN A N 1
ATOM 678 C CA . GLN A 1 95 ? 5.059 -2.055 -15.139 1.00 92.62 95 GLN A CA 1
ATOM 679 C C . GLN A 1 95 ? 5.566 -1.693 -13.738 1.00 92.62 95 GLN A C 1
ATOM 681 O O . GLN A 1 95 ? 5.028 -2.192 -12.749 1.00 92.62 95 GLN A O 1
ATOM 686 N N . ALA A 1 96 ? 6.554 -0.800 -13.649 1.00 93.50 96 ALA A N 1
ATOM 687 C CA . ALA A 1 96 ? 7.097 -0.328 -12.381 1.00 93.50 96 ALA A CA 1
ATOM 688 C C . ALA A 1 96 ? 6.035 0.406 -11.553 1.00 93.50 96 ALA A C 1
ATOM 690 O O . ALA A 1 96 ? 5.922 0.150 -10.359 1.00 93.50 96 ALA A O 1
ATOM 691 N N . GLN A 1 97 ? 5.200 1.237 -12.185 1.00 92.62 97 GLN A N 1
ATOM 692 C CA . GLN A 1 97 ? 4.104 1.931 -11.509 1.00 92.62 97 GLN A CA 1
ATOM 693 C C . GLN A 1 97 ? 3.088 0.950 -10.913 1.00 92.62 97 GLN A C 1
ATOM 695 O O . GLN A 1 97 ? 2.684 1.099 -9.763 1.00 92.62 97 GLN A O 1
ATOM 700 N N . LYS A 1 98 ? 2.700 -0.094 -11.659 1.00 90.00 98 LYS A N 1
ATOM 701 C CA . LYS A 1 98 ? 1.792 -1.135 -11.148 1.00 90.00 98 LYS A CA 1
ATOM 702 C C . LYS A 1 98 ? 2.387 -1.876 -9.951 1.00 90.00 98 LYS A C 1
ATOM 704 O O . LYS A 1 98 ? 1.674 -2.148 -8.989 1.00 90.00 98 LYS A O 1
ATOM 709 N N . LEU A 1 99 ? 3.681 -2.198 -9.999 1.00 93.88 99 LEU A N 1
ATOM 710 C CA . LEU A 1 99 ? 4.371 -2.820 -8.868 1.00 93.88 99 LEU A CA 1
ATOM 711 C C . LEU A 1 99 ? 4.424 -1.874 -7.660 1.00 93.88 99 LEU A C 1
ATOM 713 O O . LEU A 1 99 ? 4.103 -2.298 -6.553 1.00 93.88 99 LEU A O 1
ATOM 717 N N . ALA A 1 100 ? 4.761 -0.601 -7.879 1.00 93.50 100 ALA A N 1
ATOM 718 C CA . ALA A 1 100 ? 4.807 0.414 -6.832 1.00 93.50 100 ALA A CA 1
ATOM 719 C C . ALA A 1 100 ? 3.451 0.568 -6.129 1.00 93.50 100 ALA A C 1
ATOM 721 O O . ALA A 1 100 ? 3.412 0.555 -4.904 1.00 93.50 100 ALA A O 1
ATOM 722 N N . ASN A 1 101 ? 2.341 0.607 -6.877 1.00 93.44 101 ASN A N 1
ATOM 723 C CA . ASN A 1 101 ? 0.995 0.691 -6.298 1.00 93.44 101 ASN A CA 1
ATOM 724 C C . ASN A 1 101 ? 0.676 -0.508 -5.392 1.00 93.44 101 ASN A C 1
ATOM 726 O O . ASN A 1 101 ? 0.124 -0.331 -4.312 1.00 93.44 101 ASN A O 1
ATOM 730 N N . ARG A 1 102 ? 1.057 -1.728 -5.798 1.00 95.12 102 ARG A N 1
ATOM 731 C CA . ARG A 1 102 ? 0.839 -2.945 -4.995 1.00 95.12 102 ARG A CA 1
ATOM 732 C C . ARG A 1 102 ? 1.654 -2.940 -3.707 1.00 95.12 102 ARG A C 1
ATOM 734 O O . ARG A 1 102 ? 1.147 -3.337 -2.662 1.00 95.12 102 ARG A O 1
ATOM 741 N N . VAL A 1 103 ? 2.911 -2.502 -3.781 1.00 95.81 103 VAL A N 1
ATOM 742 C CA . VAL A 1 103 ? 3.793 -2.400 -2.609 1.00 95.81 103 VAL A CA 1
ATOM 743 C C . VAL A 1 103 ? 3.320 -1.290 -1.666 1.00 95.81 103 VAL A C 1
ATOM 745 O O . VAL A 1 103 ? 3.289 -1.510 -0.459 1.00 95.81 103 VAL A O 1
ATOM 748 N N . ASP A 1 104 ? 2.893 -0.139 -2.192 1.00 95.50 104 ASP A N 1
ATOM 749 C CA . ASP A 1 104 ? 2.301 0.953 -1.403 1.00 95.50 104 ASP A CA 1
ATOM 750 C C . ASP A 1 104 ? 0.999 0.511 -0.717 1.00 95.50 104 ASP A C 1
ATOM 752 O O . ASP A 1 104 ? 0.827 0.732 0.483 1.00 95.50 104 ASP A O 1
ATOM 756 N N . GLY A 1 105 ? 0.117 -0.188 -1.441 1.00 95.94 105 GLY A N 1
ATOM 757 C CA . GLY A 1 105 ? -1.096 -0.785 -0.883 1.00 95.94 105 GLY A CA 1
ATOM 758 C C . GLY A 1 105 ? -0.787 -1.768 0.248 1.00 95.94 105 GLY A C 1
ATOM 759 O O . GLY A 1 105 ? -1.342 -1.645 1.339 1.00 95.94 105 GLY A O 1
ATOM 760 N N . LEU A 1 106 ? 0.154 -2.694 0.029 1.00 96.69 106 LEU A N 1
ATOM 761 C CA . LEU A 1 106 ? 0.597 -3.642 1.054 1.00 96.69 106 LEU A CA 1
ATOM 762 C C . LEU A 1 106 ? 1.178 -2.937 2.286 1.00 96.69 106 LEU A C 1
ATOM 764 O O . LEU A 1 106 ? 0.812 -3.285 3.406 1.00 96.69 106 LEU A O 1
ATOM 768 N N . LEU A 1 107 ? 2.043 -1.936 2.100 1.00 96.19 107 LEU A N 1
ATOM 769 C CA . LEU A 1 107 ? 2.631 -1.177 3.205 1.00 96.19 107 LEU A CA 1
ATOM 770 C C . LEU A 1 107 ? 1.549 -0.521 4.071 1.00 96.19 107 LEU A C 1
ATOM 772 O O . LEU A 1 107 ? 1.594 -0.633 5.294 1.00 96.19 107 LEU A O 1
ATOM 776 N N . ARG A 1 108 ? 0.562 0.138 3.453 1.00 97.19 108 ARG A N 1
ATOM 777 C CA . ARG A 1 108 ? -0.540 0.789 4.182 1.00 97.19 108 ARG A CA 1
ATOM 778 C C . ARG A 1 108 ? -1.376 -0.217 4.960 1.00 97.19 108 ARG A C 1
ATOM 780 O O . ARG A 1 108 ? -1.695 0.047 6.115 1.00 97.19 108 ARG A O 1
ATOM 787 N N . VAL A 1 109 ? -1.692 -1.364 4.359 1.00 97.00 109 VAL A N 1
ATOM 788 C CA . VAL A 1 109 ? -2.440 -2.434 5.035 1.00 97.00 109 VAL A CA 1
ATOM 789 C C . VAL A 1 109 ? -1.671 -2.959 6.243 1.00 97.00 109 VAL A C 1
ATOM 791 O O . VAL A 1 109 ? -2.227 -2.971 7.335 1.00 97.00 109 VAL A O 1
ATOM 794 N N . LEU A 1 110 ? -0.383 -3.281 6.090 1.00 96.25 110 LEU A N 1
ATOM 795 C CA . LEU A 1 110 ? 0.449 -3.766 7.198 1.00 96.25 110 LEU A CA 1
ATOM 796 C C . LEU A 1 110 ? 0.574 -2.734 8.328 1.00 96.25 110 LEU A C 1
ATOM 798 O O . LEU A 1 110 ? 0.544 -3.096 9.502 1.00 96.25 110 LEU A O 1
ATOM 802 N N . VAL A 1 111 ? 0.685 -1.444 7.996 1.00 96.56 111 VAL A N 1
ATOM 803 C CA . VAL A 1 111 ? 0.683 -0.370 9.001 1.00 96.56 111 VAL A CA 1
ATOM 804 C C . VAL A 1 111 ? -0.670 -0.279 9.707 1.00 96.56 111 VAL A C 1
ATOM 806 O O . VAL A 1 111 ? -0.702 -0.138 10.926 1.00 96.56 111 VAL A O 1
ATOM 809 N N . GLY A 1 112 ? -1.779 -0.381 8.972 1.00 96.50 112 GLY A N 1
ATOM 810 C CA . GLY A 1 112 ? -3.123 -0.378 9.551 1.00 96.50 112 GLY A CA 1
ATOM 811 C C . GLY A 1 112 ? -3.369 -1.565 10.486 1.00 96.50 112 GLY A C 1
ATOM 812 O O . GLY A 1 112 ? -3.925 -1.385 11.566 1.00 96.50 112 GLY A O 1
ATOM 813 N N . GLU A 1 113 ? -2.917 -2.759 10.103 1.00 95.94 113 GLU A N 1
ATOM 814 C CA . GLU A 1 113 ? -2.988 -3.975 10.922 1.00 95.94 113 GLU A CA 1
ATOM 815 C C . GLU A 1 113 ? -2.140 -3.845 12.195 1.00 95.94 113 GLU A C 1
ATOM 817 O O . GLU A 1 113 ? -2.624 -4.127 13.292 1.00 95.94 113 GLU A O 1
ATOM 822 N N . ALA A 1 114 ? -0.902 -3.354 12.070 1.00 95.81 114 ALA A N 1
ATOM 823 C CA . ALA A 1 114 ? -0.019 -3.115 13.210 1.00 95.81 114 ALA A CA 1
ATOM 824 C C . ALA A 1 114 ? -0.578 -2.053 14.173 1.00 95.81 114 ALA A C 1
ATOM 826 O O . ALA A 1 114 ? -0.492 -2.224 15.390 1.00 95.81 114 ALA A O 1
ATOM 827 N N . GLU A 1 115 ? -1.175 -0.978 13.647 1.00 96.06 115 GLU A N 1
ATOM 828 C CA . GLU A 1 115 ? -1.830 0.060 14.451 1.00 96.06 115 GLU A CA 1
ATOM 829 C C . GLU A 1 115 ? -3.053 -0.500 15.187 1.00 96.06 115 GLU A C 1
ATOM 831 O O . GLU A 1 115 ? -3.183 -0.307 16.395 1.00 96.06 115 GLU A O 1
ATOM 836 N N . GLN A 1 116 ? -3.922 -1.247 14.496 1.00 95.56 116 GLN A N 1
ATOM 837 C CA . GLN A 1 116 ? -5.116 -1.854 15.094 1.00 95.56 116 GLN A CA 1
ATOM 838 C C . GLN A 1 116 ? -4.763 -2.865 16.194 1.00 95.56 116 GLN A C 1
ATOM 840 O O . GLN A 1 116 ? -5.458 -2.943 17.207 1.00 95.56 116 GLN A O 1
ATOM 845 N N . ALA A 1 117 ? -3.673 -3.613 16.017 1.00 96.25 117 ALA A N 1
ATOM 846 C CA . ALA A 1 117 ? -3.157 -4.551 17.009 1.00 96.25 117 ALA A CA 1
ATOM 847 C C . ALA A 1 117 ? -2.327 -3.881 18.124 1.00 96.25 117 ALA A C 1
ATOM 849 O O . ALA A 1 117 ? -1.901 -4.561 19.058 1.00 96.25 117 ALA A O 1
ATOM 850 N N . GLY A 1 118 ? -2.055 -2.573 18.039 1.00 95.31 118 GLY A N 1
ATOM 851 C CA . GLY A 1 118 ? -1.186 -1.865 18.983 1.00 95.31 118 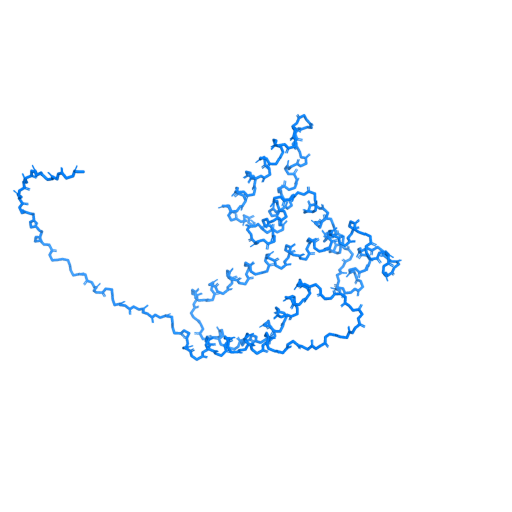GLY A CA 1
ATOM 852 C C . GLY A 1 118 ? 0.260 -2.379 18.991 1.00 95.31 118 GLY A C 1
ATOM 853 O O . GLY A 1 118 ? 0.950 -2.274 20.008 1.00 95.31 118 GLY A O 1
ATOM 854 N N . SER A 1 119 ? 0.733 -2.956 17.881 1.00 94.81 119 SER A N 1
ATOM 855 C CA . SER A 1 119 ? 1.983 -3.722 17.826 1.00 94.81 119 SER A CA 1
ATOM 856 C C . SER A 1 119 ? 3.219 -2.885 18.152 1.00 94.81 119 SER A C 1
ATOM 858 O O . SER A 1 119 ? 4.091 -3.356 18.880 1.00 94.81 119 SER A O 1
ATOM 860 N N . SER A 1 120 ? 3.300 -1.637 17.677 1.00 93.38 120 SER A N 1
ATOM 861 C CA . SER A 1 120 ? 4.437 -0.758 17.991 1.00 93.38 120 SER A CA 1
ATOM 862 C C . SER A 1 120 ? 4.503 -0.414 19.479 1.00 93.38 120 SER A C 1
ATOM 864 O O . SER A 1 120 ? 5.580 -0.469 20.073 1.00 93.38 120 SER A O 1
ATOM 866 N N . MET A 1 121 ? 3.357 -0.153 20.114 1.00 95.44 121 MET A N 1
ATOM 867 C CA . MET A 1 121 ? 3.304 0.088 21.557 1.00 95.44 121 MET A CA 1
ATOM 868 C C . MET A 1 121 ? 3.727 -1.155 22.342 1.00 95.44 121 MET A C 1
ATOM 870 O O . MET A 1 121 ? 4.546 -1.048 23.251 1.00 95.44 121 MET A O 1
ATOM 874 N N . ALA A 1 122 ? 3.217 -2.331 21.972 1.00 94.81 122 ALA A N 1
ATOM 875 C CA . ALA A 1 122 ? 3.518 -3.582 22.661 1.00 94.81 122 ALA A CA 1
ATOM 876 C C . ALA A 1 122 ? 4.988 -4.015 22.510 1.00 94.81 122 ALA A C 1
ATOM 878 O O . ALA A 1 122 ? 5.597 -4.466 23.476 1.00 94.81 122 ALA A O 1
ATOM 879 N N . ALA A 1 123 ? 5.563 -3.875 21.312 1.00 93.31 123 ALA A N 1
ATOM 880 C CA . ALA A 1 123 ? 6.913 -4.353 21.017 1.00 93.31 123 ALA A CA 1
ATOM 881 C C . ALA A 1 123 ? 8.015 -3.322 21.313 1.00 93.31 123 ALA A C 1
ATOM 883 O O . ALA A 1 123 ? 9.141 -3.713 21.607 1.00 93.31 123 ALA A O 1
ATOM 884 N N . GLN A 1 124 ? 7.722 -2.022 21.195 1.00 92.62 124 GLN A N 1
ATOM 885 C CA . GLN A 1 124 ? 8.727 -0.946 21.226 1.00 92.62 124 GLN A CA 1
ATOM 886 C C . GLN A 1 124 ? 8.399 0.176 22.224 1.00 92.62 124 GLN A C 1
ATOM 888 O O . GLN A 1 124 ? 9.163 1.133 22.332 1.00 92.62 124 GLN A O 1
ATOM 893 N N . GLY A 1 125 ? 7.263 0.113 22.929 1.00 94.19 125 GLY A N 1
ATOM 894 C CA . GLY A 1 125 ? 6.865 1.127 23.913 1.00 94.19 125 GLY A CA 1
ATOM 895 C C . GLY A 1 125 ? 6.584 2.513 23.324 1.00 94.19 125 GLY A C 1
ATOM 896 O O . GLY A 1 125 ? 6.571 3.497 24.062 1.00 94.19 125 GLY A O 1
ATOM 897 N N . THR A 1 126 ? 6.391 2.618 22.006 1.00 93.56 126 THR A N 1
ATOM 898 C CA . THR A 1 126 ? 6.183 3.893 21.305 1.00 93.56 126 THR A CA 1
ATOM 899 C C . THR A 1 126 ? 5.047 3.791 20.284 1.00 93.56 126 THR A C 1
ATOM 901 O O . THR A 1 126 ? 4.838 2.717 19.712 1.00 93.56 126 THR A O 1
ATOM 904 N N . PRO A 1 127 ? 4.297 4.884 20.034 1.00 94.38 127 PRO A N 1
ATOM 905 C CA . PRO A 1 127 ? 3.245 4.884 19.022 1.00 94.38 127 PRO A CA 1
ATOM 906 C C . PRO A 1 127 ? 3.798 4.581 17.627 1.00 94.38 127 PRO A C 1
ATOM 908 O O . PRO A 1 127 ? 4.932 4.951 17.311 1.00 94.38 127 PRO A O 1
ATOM 911 N N . THR A 1 128 ? 2.981 3.983 16.759 1.00 94.75 128 THR A N 1
ATOM 912 C CA . THR A 1 128 ? 3.380 3.580 15.398 1.00 94.75 128 THR A CA 1
ATOM 913 C C . THR A 1 128 ? 3.928 4.745 14.575 1.00 94.75 128 THR A C 1
ATOM 915 O O . THR A 1 128 ? 4.902 4.580 13.846 1.00 94.75 128 THR A O 1
ATOM 918 N N . THR A 1 129 ? 3.378 5.953 14.729 1.00 94.38 129 THR A N 1
ATOM 919 C CA . THR A 1 129 ? 3.878 7.163 14.052 1.00 94.38 129 THR A CA 1
ATOM 920 C C . THR A 1 129 ? 5.306 7.524 14.469 1.00 94.38 129 THR A C 1
ATOM 922 O O . THR A 1 129 ? 6.142 7.819 13.614 1.00 94.38 129 THR A O 1
ATOM 925 N N . THR A 1 130 ? 5.612 7.470 15.768 1.00 93.31 130 THR A N 1
ATOM 926 C CA . THR A 1 130 ? 6.966 7.682 16.299 1.00 93.31 130 THR A CA 1
ATOM 927 C C . THR A 1 130 ? 7.905 6.576 15.834 1.00 93.31 130 THR A C 1
ATOM 929 O O . THR A 1 130 ? 9.008 6.864 15.374 1.00 93.31 130 THR A O 1
ATOM 932 N N . TRP A 1 131 ? 7.456 5.320 15.888 1.00 94.19 131 TRP A N 1
ATOM 933 C CA . TRP A 1 131 ? 8.234 4.168 15.442 1.00 94.19 131 TRP A CA 1
ATOM 934 C C . TRP A 1 131 ? 8.605 4.242 13.951 1.00 94.19 131 TRP A C 1
ATOM 936 O O . TRP A 1 131 ? 9.775 4.079 13.601 1.00 94.19 131 TRP A O 1
ATOM 946 N N . LEU A 1 132 ? 7.655 4.590 13.077 1.00 93.25 132 LEU A N 1
ATOM 947 C CA . LEU A 1 132 ? 7.899 4.795 11.643 1.00 93.25 132 LEU A CA 1
ATOM 948 C C . LEU A 1 132 ? 8.905 5.923 11.373 1.00 93.25 132 LEU A C 1
ATOM 950 O O . LEU A 1 132 ? 9.737 5.802 10.474 1.00 93.25 132 LEU A O 1
ATOM 954 N N . GLY A 1 133 ? 8.865 7.000 12.164 1.00 90.19 133 GLY A N 1
ATOM 955 C CA . GLY A 1 133 ? 9.847 8.083 12.077 1.00 90.19 133 GLY A CA 1
ATOM 956 C C . GLY A 1 133 ? 11.269 7.633 12.430 1.00 90.19 133 GLY A C 1
ATOM 957 O O . GLY A 1 133 ? 12.224 8.077 11.797 1.00 90.19 133 GLY A O 1
ATOM 958 N N . MET A 1 134 ? 11.413 6.717 13.394 1.00 87.25 134 MET A N 1
ATOM 959 C CA . MET A 1 134 ? 12.714 6.172 13.802 1.00 87.25 134 MET A CA 1
ATOM 960 C C . MET A 1 134 ? 13.288 5.179 12.782 1.00 87.25 134 MET A C 1
ATOM 962 O O . MET A 1 134 ? 14.478 5.237 12.484 1.00 87.25 134 MET A O 1
ATOM 966 N N . VAL A 1 135 ? 12.463 4.268 12.250 1.00 82.12 135 VAL A N 1
ATOM 967 C CA . VAL A 1 135 ? 12.928 3.158 11.392 1.00 82.12 135 VAL A CA 1
ATOM 968 C C . VAL A 1 135 ? 12.984 3.535 9.908 1.00 82.12 135 VAL A C 1
ATOM 970 O O . VAL A 1 135 ? 13.869 3.081 9.189 1.00 82.12 135 VAL A O 1
ATOM 973 N N . GLY A 1 136 ? 12.047 4.356 9.429 1.00 66.31 136 GLY A N 1
ATOM 974 C CA . GLY A 1 136 ? 11.817 4.566 7.996 1.00 66.31 136 GLY A CA 1
ATOM 975 C C . GLY A 1 136 ? 12.431 5.830 7.395 1.00 66.31 136 GLY A C 1
ATOM 976 O O . GLY A 1 136 ? 12.122 6.138 6.249 1.00 66.31 136 GLY A O 1
ATOM 977 N N . GLN A 1 137 ? 13.221 6.604 8.152 1.00 76.25 137 GLN A N 1
ATOM 978 C CA . GLN A 1 137 ? 13.649 7.960 7.754 1.00 76.25 137 GLN A CA 1
ATOM 979 C C . GLN A 1 137 ? 12.468 8.841 7.287 1.00 76.25 137 GLN A C 1
ATOM 981 O O . GLN A 1 137 ? 12.603 9.688 6.404 1.00 76.25 137 GLN A O 1
ATOM 986 N N . MET A 1 138 ? 11.279 8.627 7.860 1.00 89.00 138 MET A N 1
ATOM 987 C CA . MET A 1 138 ? 10.071 9.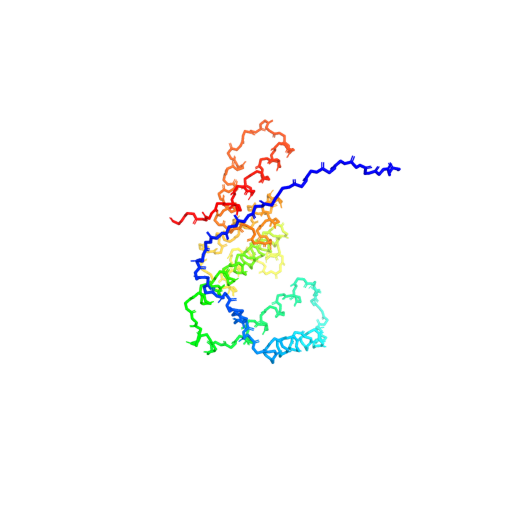366 7.504 1.00 89.00 138 MET A CA 1
ATOM 988 C C . MET A 1 138 ? 9.952 10.623 8.358 1.00 89.00 138 MET A C 1
ATOM 990 O O . MET A 1 138 ? 10.164 10.599 9.570 1.00 89.00 138 MET A O 1
ATOM 994 N N . SER A 1 139 ? 9.526 11.728 7.746 1.00 92.12 139 SER A N 1
ATOM 995 C CA . SER A 1 139 ? 9.091 12.891 8.520 1.00 92.12 139 SER A CA 1
ATOM 996 C C . SER A 1 139 ? 7.849 12.552 9.364 1.00 92.12 139 SER A C 1
ATOM 998 O O . SER A 1 139 ? 7.048 11.695 8.969 1.00 92.12 139 SER A O 1
ATOM 1000 N N . PRO A 1 140 ? 7.596 13.277 10.473 1.00 89.94 140 PRO A N 1
ATOM 1001 C CA . PRO A 1 140 ? 6.391 13.076 11.283 1.00 89.94 140 PRO A CA 1
ATOM 1002 C C . PRO A 1 140 ? 5.087 13.157 10.475 1.00 89.94 140 PRO A C 1
ATOM 1004 O O . PRO A 1 140 ? 4.142 12.407 10.727 1.00 89.94 140 PRO A O 1
ATOM 1007 N N . LYS A 1 141 ? 5.043 14.034 9.461 1.00 93.56 141 LYS A N 1
ATOM 1008 C CA . LYS A 1 141 ? 3.893 14.184 8.561 1.00 93.56 141 LYS A CA 1
ATOM 1009 C C . LYS A 1 141 ? 3.685 12.947 7.684 1.00 93.56 141 LYS A C 1
ATOM 1011 O O . LYS A 1 141 ? 2.549 12.506 7.538 1.00 93.56 141 LYS A O 1
ATOM 1016 N N . GLN A 1 142 ? 4.757 12.384 7.122 1.00 93.75 142 GLN A N 1
ATOM 1017 C CA . GLN A 1 142 ? 4.683 11.164 6.309 1.00 93.75 142 GLN A CA 1
ATOM 1018 C C . GLN A 1 142 ? 4.248 9.962 7.148 1.00 93.75 142 GLN A C 1
ATOM 1020 O O . GLN A 1 142 ? 3.330 9.254 6.748 1.00 93.75 142 GLN A O 1
ATOM 1025 N N . ALA A 1 143 ? 4.841 9.782 8.332 1.00 95.00 143 ALA A N 1
ATOM 1026 C CA . ALA A 1 143 ? 4.478 8.698 9.240 1.00 95.00 143 ALA A CA 1
ATOM 1027 C C . ALA A 1 143 ? 3.003 8.783 9.664 1.00 95.00 143 ALA A C 1
ATOM 1029 O O . ALA A 1 143 ? 2.271 7.801 9.575 1.00 95.00 143 ALA A O 1
ATOM 1030 N N . SER A 1 144 ? 2.540 9.977 10.050 1.00 94.94 144 SER A N 1
ATOM 1031 C CA . SER A 1 144 ? 1.131 10.198 10.403 1.00 94.94 144 SER A CA 1
ATOM 1032 C C . SER A 1 144 ? 0.206 9.913 9.221 1.00 94.94 144 SER A C 1
ATOM 1034 O O . SER A 1 144 ? -0.775 9.194 9.370 1.00 94.94 144 SER A O 1
ATOM 1036 N N . GLY A 1 145 ? 0.538 10.425 8.030 1.00 95.00 145 GLY A N 1
ATOM 1037 C CA . GLY A 1 145 ? -0.235 10.168 6.814 1.00 95.00 145 GLY A CA 1
ATOM 1038 C C . GLY A 1 145 ? -0.325 8.682 6.460 1.00 95.00 145 GLY A C 1
ATOM 1039 O O . GLY A 1 145 ? -1.379 8.230 6.017 1.00 95.00 145 GLY A O 1
ATOM 1040 N N . LEU A 1 146 ? 0.744 7.918 6.696 1.00 95.69 146 LEU A N 1
ATOM 1041 C CA . LEU A 1 146 ? 0.762 6.477 6.458 1.00 95.69 146 LEU A CA 1
ATOM 1042 C C . LEU A 1 146 ? -0.134 5.719 7.447 1.00 95.69 146 LEU A C 1
ATOM 1044 O O . LEU A 1 146 ? -0.893 4.852 7.024 1.00 95.69 146 LEU A O 1
ATOM 1048 N N . VAL A 1 147 ? -0.100 6.084 8.733 1.00 96.31 147 VAL A N 1
ATOM 1049 C CA . VAL A 1 147 ? -0.983 5.500 9.758 1.00 96.31 147 VAL A CA 1
ATOM 1050 C C . VAL A 1 147 ? -2.452 5.810 9.469 1.00 96.31 147 VAL A C 1
ATOM 1052 O O . VAL A 1 147 ? -3.284 4.905 9.516 1.00 96.31 147 VAL A O 1
ATOM 1055 N N . PHE A 1 148 ? -2.778 7.056 9.102 1.00 95.69 148 PHE A N 1
ATOM 1056 C CA . PHE A 1 148 ? -4.144 7.416 8.713 1.00 95.69 148 PHE A CA 1
ATOM 1057 C C . PHE A 1 148 ? -4.619 6.603 7.511 1.00 95.69 148 PHE A C 1
ATOM 1059 O O . PHE A 1 148 ? -5.663 5.966 7.593 1.00 95.69 148 PHE A O 1
ATOM 1066 N N . ALA A 1 149 ? -3.824 6.532 6.443 1.00 95.38 149 ALA A N 1
ATOM 1067 C CA . ALA A 1 149 ? -4.196 5.746 5.272 1.00 95.38 149 ALA A CA 1
ATOM 1068 C C . ALA A 1 149 ? -4.325 4.242 5.569 1.00 95.38 149 ALA A C 1
ATOM 1070 O O . ALA A 1 149 ? -5.181 3.570 4.997 1.00 95.38 149 ALA A O 1
ATOM 1071 N N . GLY A 1 150 ? -3.499 3.703 6.473 1.00 96.69 150 GLY A N 1
ATOM 1072 C CA . GLY A 1 150 ? -3.638 2.325 6.939 1.00 96.69 150 GLY A CA 1
ATOM 1073 C C . GLY A 1 150 ? -4.975 2.090 7.636 1.00 96.69 150 GLY A C 1
ATOM 1074 O O . GLY A 1 150 ? -5.674 1.135 7.309 1.00 96.69 150 GLY A O 1
ATOM 1075 N N . LYS A 1 151 ? -5.379 3.003 8.527 1.00 95.25 151 LYS A N 1
ATOM 1076 C CA . LYS A 1 151 ? -6.684 2.960 9.201 1.00 95.25 151 LYS A CA 1
ATOM 1077 C C . LYS A 1 151 ? -7.861 3.078 8.224 1.00 95.25 151 LYS A C 1
ATOM 1079 O O . LYS A 1 151 ? -8.866 2.385 8.376 1.00 95.25 151 LYS A O 1
ATOM 1084 N N . GLU A 1 152 ? -7.746 3.946 7.219 1.00 94.50 152 GLU A N 1
ATOM 1085 C CA . GLU A 1 152 ? -8.765 4.108 6.173 1.00 94.50 152 GLU A CA 1
ATOM 1086 C C . GLU A 1 152 ? -8.979 2.786 5.412 1.00 94.50 152 GLU A C 1
ATOM 1088 O O . GLU A 1 152 ? -10.113 2.323 5.279 1.00 94.50 152 GLU A O 1
ATOM 1093 N N . LEU A 1 153 ? -7.895 2.114 5.002 1.00 95.00 153 LEU A N 1
ATOM 1094 C CA . LEU A 1 153 ? -7.958 0.822 4.307 1.00 95.00 153 LEU A CA 1
ATOM 1095 C C . LEU A 1 153 ? -8.404 -0.341 5.206 1.00 95.00 153 LEU A C 1
ATOM 1097 O O . LEU A 1 153 ? -9.058 -1.273 4.732 1.00 95.00 153 LEU A O 1
ATOM 1101 N N . THR A 1 154 ? -8.092 -0.332 6.504 1.00 93.31 154 THR A N 1
ATOM 1102 C CA . THR A 1 154 ? -8.596 -1.370 7.421 1.00 93.31 154 THR A CA 1
ATOM 1103 C C . THR A 1 154 ? -10.082 -1.211 7.752 1.00 93.31 154 THR A C 1
ATOM 1105 O O . THR A 1 154 ? -10.701 -2.164 8.225 1.00 93.31 154 THR A O 1
ATOM 1108 N N . THR A 1 155 ? -10.689 -0.073 7.411 1.00 93.12 155 THR A N 1
ATOM 1109 C CA . THR A 1 155 ? -12.136 0.158 7.556 1.00 93.12 155 THR A CA 1
ATOM 1110 C C . THR A 1 155 ? -12.937 -0.354 6.350 1.00 93.12 155 THR A C 1
ATOM 1112 O O . THR A 1 155 ? -14.056 -0.822 6.522 1.00 93.12 155 THR A O 1
ATOM 1115 N N . HIS A 1 156 ? -12.345 -0.339 5.150 1.00 95.00 156 HIS A N 1
ATOM 1116 C CA . HIS A 1 156 ? -13.038 -0.555 3.870 1.00 95.00 156 HIS A CA 1
ATOM 1117 C C . HIS A 1 156 ? -12.488 -1.799 3.142 1.00 95.00 156 HIS A C 1
ATOM 1119 O O . HIS A 1 156 ? -11.429 -1.725 2.506 1.00 95.00 156 HIS A O 1
ATOM 1125 N N . PRO A 1 157 ? -13.107 -2.989 3.301 1.00 94.06 157 PRO A N 1
ATOM 1126 C CA . PRO A 1 157 ? -12.505 -4.263 2.901 1.00 94.06 157 PRO A CA 1
ATOM 1127 C C . PRO A 1 157 ? -12.350 -4.436 1.384 1.00 94.06 157 PRO A C 1
ATOM 1129 O O . PRO A 1 157 ? -11.372 -5.048 0.947 1.00 94.06 157 PRO A O 1
ATOM 1132 N N . ILE A 1 158 ? -13.258 -3.898 0.567 1.00 97.12 158 ILE A N 1
ATOM 1133 C CA . ILE A 1 158 ? -13.176 -4.041 -0.897 1.00 97.12 158 ILE A CA 1
ATOM 1134 C C . ILE A 1 158 ? -12.078 -3.129 -1.449 1.00 97.12 158 ILE A C 1
ATOM 1136 O O . ILE A 1 158 ? -11.245 -3.559 -2.249 1.00 97.12 158 ILE A O 1
ATOM 1140 N N . THR A 1 159 ? -12.001 -1.902 -0.943 1.00 96.88 159 THR A N 1
ATOM 1141 C CA . THR A 1 159 ? -10.958 -0.921 -1.255 1.00 96.88 159 THR A CA 1
ATOM 1142 C C . THR A 1 159 ? -9.587 -1.451 -0.845 1.00 96.88 159 THR A C 1
ATOM 1144 O O . THR A 1 159 ? -8.625 -1.346 -1.607 1.00 96.88 159 THR A O 1
ATOM 1147 N N . ARG A 1 160 ? -9.493 -2.104 0.322 1.00 97.12 160 ARG A N 1
ATOM 1148 C CA . ARG A 1 160 ? -8.280 -2.805 0.767 1.00 97.12 160 ARG A CA 1
ATOM 1149 C C . ARG A 1 160 ? -7.819 -3.845 -0.241 1.00 97.12 160 ARG A C 1
ATOM 1151 O O . ARG A 1 160 ? -6.651 -3.851 -0.625 1.00 97.12 160 ARG A O 1
ATOM 1158 N N . GLN A 1 161 ? -8.726 -4.715 -0.678 1.00 96.69 161 GLN A N 1
ATOM 1159 C CA . GLN A 1 161 ? -8.389 -5.775 -1.620 1.00 96.69 161 GLN A CA 1
ATOM 1160 C C . GLN A 1 161 ? -7.957 -5.208 -2.980 1.00 96.69 161 GLN A C 1
ATOM 1162 O O . GLN A 1 161 ? -7.003 -5.708 -3.582 1.00 96.69 161 GLN A O 1
ATOM 1167 N N . ALA A 1 162 ? -8.607 -4.136 -3.436 1.00 95.81 162 ALA A N 1
ATOM 1168 C CA . ALA A 1 162 ? -8.240 -3.429 -4.657 1.00 95.81 162 ALA A CA 1
ATOM 1169 C C . ALA A 1 162 ? -6.863 -2.747 -4.557 1.00 95.81 162 ALA A C 1
ATOM 1171 O O . ALA A 1 162 ? -6.092 -2.759 -5.518 1.00 95.81 162 ALA A O 1
ATOM 1172 N N . ALA A 1 163 ? -6.505 -2.194 -3.395 1.00 95.69 163 ALA A N 1
ATOM 1173 C CA . ALA A 1 163 ? -5.175 -1.634 -3.162 1.00 95.69 163 ALA A CA 1
ATOM 1174 C C . ALA A 1 163 ? -4.092 -2.732 -3.152 1.00 95.69 163 ALA A C 1
ATOM 1176 O O . ALA A 1 163 ? -3.049 -2.585 -3.788 1.00 95.69 163 ALA A O 1
ATOM 1177 N N . LEU A 1 164 ? -4.354 -3.876 -2.504 1.00 95.75 164 LEU A N 1
ATOM 1178 C CA . LEU A 1 164 ? -3.434 -5.026 -2.467 1.00 95.75 164 LEU A CA 1
ATOM 1179 C C . LEU A 1 164 ? -3.196 -5.648 -3.854 1.00 95.75 164 LEU A C 1
ATOM 1181 O O . LEU A 1 164 ? -2.095 -6.122 -4.158 1.00 95.75 164 LEU A O 1
ATOM 1185 N N . SER A 1 165 ? -4.213 -5.642 -4.719 1.00 93.38 165 SER A N 1
ATOM 1186 C CA . SER A 1 165 ? -4.082 -6.090 -6.109 1.00 93.38 165 SER A CA 1
ATOM 1187 C C . SER A 1 165 ? -3.419 -5.043 -7.016 1.00 93.38 165 SER A C 1
ATOM 1189 O O . SER A 1 165 ? -2.934 -5.391 -8.096 1.00 93.38 165 SER A O 1
ATOM 1191 N N . GLY A 1 166 ? -3.333 -3.785 -6.567 1.00 92.19 166 GLY A N 1
ATOM 1192 C CA . GLY A 1 166 ? -2.843 -2.644 -7.343 1.00 92.19 166 GLY A CA 1
ATOM 1193 C C . GLY A 1 166 ? -3.849 -2.127 -8.368 1.00 92.19 166 GLY A C 1
ATOM 1194 O O . GLY A 1 166 ? -3.454 -1.414 -9.290 1.00 92.19 166 GLY A O 1
ATOM 1195 N N . GLN A 1 167 ? -5.119 -2.519 -8.234 1.00 92.12 167 GLN A N 1
ATOM 1196 C CA . GLN A 1 167 ? -6.228 -2.040 -9.055 1.00 92.12 167 GLN A CA 1
ATOM 1197 C C . GLN A 1 167 ? -6.532 -0.563 -8.787 1.00 92.12 167 GLN A C 1
ATOM 1199 O O . GLN A 1 167 ? -6.874 0.155 -9.722 1.00 92.12 167 GLN A O 1
ATOM 1204 N N . VAL A 1 168 ? -6.361 -0.113 -7.541 1.00 94.00 168 VAL A N 1
ATOM 1205 C CA . VAL A 1 168 ? -6.430 1.304 -7.162 1.00 94.00 168 VAL A CA 1
ATOM 1206 C C . VAL A 1 168 ? -5.123 1.737 -6.505 1.00 94.00 168 VAL A C 1
ATOM 1208 O O . VAL A 1 168 ? -4.471 0.948 -5.817 1.00 94.00 168 VAL A O 1
ATOM 1211 N N . ASN A 1 169 ? -4.715 2.984 -6.733 1.00 93.81 169 ASN A N 1
ATOM 1212 C CA . ASN A 1 169 ? -3.596 3.597 -6.017 1.00 93.81 169 ASN A CA 1
ATOM 1213 C C . ASN A 1 169 ? -4.073 4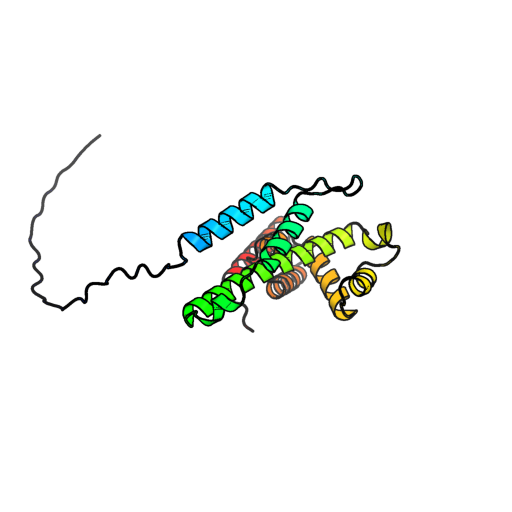.239 -4.695 1.00 93.81 169 ASN A C 1
ATOM 1215 O O . ASN A 1 169 ? -5.265 4.251 -4.381 1.00 93.81 169 ASN A O 1
ATOM 1219 N N . SER A 1 170 ? -3.148 4.776 -3.900 1.00 91.25 170 SER A N 1
ATOM 1220 C CA . SER A 1 170 ? -3.480 5.353 -2.592 1.00 91.25 170 SER A CA 1
ATOM 1221 C C . SER A 1 170 ? -4.282 6.649 -2.642 1.00 91.25 170 SER A C 1
ATOM 1223 O O . SER A 1 170 ? -5.044 6.917 -1.716 1.00 91.25 170 SER A O 1
ATOM 1225 N N . GLU A 1 171 ? -4.147 7.438 -3.703 1.00 92.56 171 GLU A N 1
ATOM 1226 C CA . GLU A 1 171 ? -4.961 8.636 -3.905 1.00 92.56 171 GLU A CA 1
ATOM 1227 C C . GLU A 1 171 ? -6.413 8.258 -4.209 1.00 92.56 171 GLU A C 1
ATOM 1229 O O . GLU A 1 171 ? -7.330 8.740 -3.549 1.00 92.56 171 GLU A O 1
ATOM 1234 N N . GLN A 1 172 ? -6.618 7.306 -5.119 1.00 94.88 172 GLN A N 1
ATOM 1235 C CA . GLN A 1 172 ? -7.932 6.747 -5.424 1.00 94.88 172 GLN A CA 1
ATOM 1236 C C . GLN A 1 172 ? -8.572 6.119 -4.182 1.00 94.88 172 GLN A C 1
ATOM 1238 O O . GLN A 1 172 ? -9.731 6.397 -3.890 1.00 94.88 172 GLN A O 1
ATOM 1243 N N . ALA A 1 173 ? -7.818 5.333 -3.407 1.00 95.12 173 ALA A N 1
ATOM 1244 C CA . ALA A 1 173 ? -8.313 4.745 -2.164 1.00 95.12 173 ALA A CA 1
ATOM 1245 C C . ALA A 1 173 ? -8.752 5.807 -1.139 1.00 95.12 173 ALA A C 1
ATOM 1247 O O . ALA A 1 173 ? -9.786 5.643 -0.492 1.00 95.12 173 ALA A O 1
ATOM 1248 N N . ARG A 1 174 ? -8.008 6.915 -1.021 1.00 94.06 174 ARG A N 1
ATOM 1249 C CA . ARG A 1 174 ? -8.373 8.045 -0.157 1.00 94.06 174 ARG A CA 1
ATOM 1250 C C . ARG A 1 174 ? -9.663 8.715 -0.627 1.00 94.06 174 ARG A C 1
ATOM 1252 O O . ARG A 1 174 ? -10.539 8.977 0.190 1.00 94.06 174 ARG A O 1
ATOM 1259 N N . THR A 1 175 ? -9.798 8.963 -1.928 1.00 96.00 175 THR A N 1
ATOM 1260 C CA . THR A 1 175 ? -11.021 9.538 -2.508 1.00 96.00 175 THR A CA 1
ATOM 1261 C C . THR A 1 175 ? -12.226 8.635 -2.261 1.00 96.00 175 THR A C 1
ATOM 1263 O O . THR A 1 175 ? -13.266 9.117 -1.819 1.00 96.00 175 THR A O 1
ATOM 1266 N N . ILE A 1 176 ? -12.075 7.322 -2.461 1.00 96.12 176 ILE A N 1
ATOM 1267 C CA . ILE A 1 176 ? -13.117 6.335 -2.148 1.00 96.12 176 ILE A CA 1
ATOM 1268 C C . ILE A 1 176 ? -13.492 6.417 -0.665 1.00 96.12 176 ILE A C 1
ATOM 1270 O O . ILE A 1 176 ? -14.674 6.526 -0.347 1.00 96.12 176 ILE A O 1
ATOM 1274 N N . HIS A 1 177 ? -12.509 6.433 0.243 1.00 95.75 177 HIS A N 1
ATOM 1275 C CA . HIS A 1 177 ? -12.765 6.578 1.676 1.00 95.75 177 HIS A CA 1
ATOM 1276 C C . HIS A 1 177 ? -13.569 7.848 1.989 1.00 95.75 177 HIS A C 1
ATOM 1278 O O . HIS A 1 177 ? -14.578 7.755 2.686 1.00 95.75 177 HIS A O 1
ATOM 1284 N N . SER A 1 178 ? -13.171 9.007 1.451 1.00 95.19 178 SER A N 1
ATOM 1285 C CA . SER A 1 178 ? -13.889 10.271 1.652 1.00 95.19 178 SER A CA 1
ATOM 1286 C C . SER A 1 178 ? -15.347 10.181 1.197 1.00 95.19 178 SER A C 1
ATOM 1288 O O . SER A 1 178 ? -16.245 10.489 1.979 1.00 95.19 178 SER A O 1
ATOM 1290 N N . VAL A 1 179 ? -15.604 9.658 -0.004 1.00 96.06 179 VAL A N 1
ATOM 1291 C CA . VAL A 1 179 ? -16.977 9.484 -0.508 1.00 96.06 179 VAL A CA 1
ATOM 1292 C C . VAL A 1 179 ? -17.781 8.539 0.390 1.00 96.06 179 VAL A C 1
ATOM 1294 O O . VAL A 1 179 ? -18.916 8.846 0.747 1.00 96.06 179 VAL A O 1
ATOM 1297 N N . LEU A 1 180 ? -17.194 7.419 0.824 1.00 95.12 180 LEU A N 1
ATOM 1298 C CA . LEU A 1 180 ? -17.862 6.464 1.715 1.00 95.12 180 LEU A CA 1
ATOM 1299 C C . LEU A 1 180 ? -18.214 7.064 3.083 1.00 95.12 180 LEU A C 1
ATOM 1301 O O . LEU A 1 180 ? -19.230 6.688 3.671 1.00 95.12 180 LEU A O 1
ATOM 1305 N N . THR A 1 181 ? -17.404 7.997 3.596 1.00 93.50 181 THR A N 1
ATOM 1306 C CA . THR A 1 181 ? -17.701 8.698 4.857 1.00 93.50 181 THR A CA 1
ATOM 1307 C C . THR A 1 181 ? -18.817 9.733 4.733 1.00 93.50 181 THR A C 1
ATOM 1309 O O . THR A 1 181 ? -19.486 10.018 5.723 1.00 93.50 181 THR A O 1
ATOM 1312 N N . GLU A 1 182 ? -19.052 10.258 3.531 1.00 94.75 182 GLU A N 1
ATOM 1313 C CA . GLU A 1 182 ? -20.124 11.219 3.243 1.00 94.75 182 GLU A CA 1
ATOM 1314 C C . GLU A 1 182 ? -21.472 10.537 2.957 1.00 94.75 182 GLU A C 1
ATOM 1316 O O . GLU A 1 182 ? -22.508 11.203 2.904 1.00 94.75 182 GLU A O 1
ATOM 1321 N N . LEU A 1 183 ? -21.483 9.207 2.810 1.00 93.31 183 LEU A N 1
ATOM 1322 C CA . LEU A 1 183 ? -22.704 8.448 2.569 1.00 93.31 183 LEU A CA 1
ATOM 1323 C C . LEU A 1 183 ? -23.711 8.560 3.737 1.00 93.31 183 LEU A C 1
ATOM 1325 O O . LEU A 1 183 ? -23.315 8.456 4.910 1.00 93.31 183 LEU A O 1
ATOM 1329 N N . PRO A 1 184 ? -25.022 8.684 3.438 1.00 93.69 184 PRO A N 1
ATOM 1330 C CA . PRO A 1 184 ? -26.082 8.757 4.442 1.00 93.69 184 PRO A CA 1
ATOM 1331 C C . PRO A 1 184 ? -26.036 7.619 5.470 1.00 93.69 184 PRO A C 1
ATOM 1333 O O . PRO A 1 184 ? -25.781 6.462 5.139 1.00 93.69 184 PRO A O 1
ATOM 1336 N N . GLN A 1 185 ? -26.258 7.950 6.745 1.00 89.12 185 GLN A N 1
ATOM 1337 C CA . GLN A 1 185 ? -26.132 7.010 7.872 1.00 89.12 185 GLN A CA 1
ATOM 1338 C C . GLN A 1 185 ? -27.268 5.977 7.947 1.00 89.12 185 GLN A C 1
ATOM 1340 O O . GLN A 1 185 ? -27.156 5.014 8.695 1.00 89.12 185 GLN A O 1
ATOM 1345 N N . ASP A 1 186 ? -28.338 6.171 7.181 1.00 93.44 186 ASP A N 1
ATOM 1346 C CA . ASP A 1 186 ? -29.475 5.259 7.041 1.00 93.44 186 ASP A CA 1
ATOM 1347 C C . ASP A 1 186 ? -29.233 4.125 6.033 1.00 93.44 186 ASP A C 1
ATOM 1349 O O . ASP A 1 186 ? -30.055 3.215 5.951 1.00 93.44 186 ASP A O 1
ATOM 1353 N N . LEU A 1 187 ? -28.107 4.146 5.308 1.00 92.50 187 LEU A N 1
ATOM 1354 C CA . LEU A 1 187 ? -27.683 3.017 4.483 1.00 92.50 187 LEU A CA 1
ATOM 1355 C C . LEU A 1 187 ? -27.202 1.853 5.348 1.00 92.50 187 LEU A C 1
ATOM 1357 O O . LEU A 1 187 ? -26.330 2.033 6.207 1.00 92.50 187 LEU A O 1
ATOM 1361 N N . ASP A 1 188 ? -27.729 0.665 5.062 1.00 94.00 188 ASP A N 1
ATOM 1362 C CA . ASP A 1 188 ? -27.280 -0.577 5.686 1.00 94.00 188 ASP A CA 1
ATOM 1363 C C . ASP A 1 188 ? -25.902 -1.029 5.163 1.00 94.00 188 ASP A C 1
ATOM 1365 O O . ASP A 1 188 ? -25.328 -0.457 4.228 1.00 94.00 188 ASP A O 1
ATOM 1369 N N . ASP A 1 189 ? -25.343 -2.056 5.802 1.00 90.81 189 ASP A N 1
ATOM 1370 C CA . ASP A 1 189 ? -24.009 -2.565 5.477 1.00 90.81 189 ASP A CA 1
ATOM 1371 C C . ASP A 1 189 ? -23.921 -3.110 4.041 1.00 90.81 189 ASP A C 1
ATOM 1373 O O . ASP A 1 189 ? -22.896 -2.934 3.380 1.00 90.81 189 ASP A O 1
ATOM 1377 N N . GLU A 1 190 ? -24.993 -3.720 3.524 1.00 94.00 190 GLU A N 1
ATOM 1378 C CA . GLU A 1 190 ? -25.032 -4.272 2.165 1.00 94.00 190 GLU A CA 1
ATOM 1379 C C . GLU A 1 190 ? -25.017 -3.146 1.125 1.00 94.00 190 GLU A C 1
ATOM 1381 O O . GLU A 1 190 ? -24.239 -3.176 0.168 1.00 94.00 190 GLU A O 1
ATOM 1386 N N . GLN A 1 191 ? -25.809 -2.097 1.347 1.00 95.69 191 GLN A N 1
ATOM 1387 C CA . GLN A 1 191 ? -25.848 -0.903 0.509 1.00 95.69 191 GLN A CA 1
ATOM 1388 C C . GLN A 1 191 ? -24.513 -0.155 0.526 1.00 95.69 191 GLN A C 1
ATOM 1390 O O . GLN A 1 191 ? -24.039 0.295 -0.520 1.00 95.69 191 GLN A O 1
ATOM 1395 N N . ARG A 1 192 ? -23.870 -0.048 1.694 1.00 94.94 192 ARG A N 1
ATOM 1396 C CA . ARG A 1 192 ? -22.533 0.551 1.823 1.00 94.94 192 ARG A CA 1
ATOM 1397 C C . ARG A 1 192 ? -21.475 -0.254 1.079 1.00 94.94 192 ARG A C 1
ATOM 1399 O O . ARG A 1 192 ? -20.649 0.330 0.380 1.00 94.94 192 ARG A O 1
ATOM 1406 N N . GLN A 1 193 ? -21.527 -1.579 1.171 1.00 94.56 193 GLN A N 1
ATOM 1407 C CA . GLN A 1 193 ? -20.605 -2.462 0.464 1.00 94.56 193 GLN A CA 1
ATOM 1408 C C . GLN A 1 193 ? -20.825 -2.436 -1.061 1.00 94.56 193 GLN A C 1
ATOM 1410 O O . GLN A 1 193 ? -19.866 -2.456 -1.842 1.00 94.56 193 GLN A O 1
ATOM 1415 N N . ALA A 1 194 ? -22.078 -2.336 -1.508 1.00 95.81 194 ALA A N 1
ATOM 1416 C CA . ALA A 1 194 ? -22.408 -2.139 -2.916 1.00 95.81 194 ALA A CA 1
ATOM 1417 C C . ALA A 1 194 ? -21.871 -0.793 -3.434 1.00 95.81 194 ALA A C 1
ATOM 1419 O O . ALA A 1 194 ? -21.261 -0.744 -4.504 1.00 95.81 194 ALA A O 1
ATOM 1420 N N . ALA A 1 195 ? -22.018 0.283 -2.653 1.00 96.69 195 ALA A N 1
ATOM 1421 C CA . ALA A 1 195 ? -21.442 1.585 -2.982 1.00 96.69 195 ALA A CA 1
ATOM 1422 C C . ALA A 1 195 ? -19.907 1.528 -3.072 1.00 96.69 195 ALA A C 1
ATOM 1424 O O . ALA A 1 195 ? -19.332 2.032 -4.035 1.00 96.69 195 ALA A O 1
ATOM 1425 N N . GLU A 1 196 ? -19.241 0.866 -2.123 1.00 97.38 196 GLU A N 1
ATOM 1426 C CA . GLU A 1 196 ? -17.787 0.667 -2.150 1.00 97.38 196 GLU A CA 1
ATOM 1427 C C . GLU A 1 196 ? -17.332 -0.063 -3.424 1.00 97.38 196 GLU A C 1
ATOM 1429 O O . GLU A 1 196 ? -16.374 0.362 -4.072 1.00 97.38 196 GLU A O 1
ATOM 1434 N N . THR A 1 197 ? -18.051 -1.115 -3.828 1.00 97.44 197 THR A N 1
ATOM 1435 C CA . THR A 1 197 ? -17.762 -1.872 -5.058 1.00 97.44 197 THR A CA 1
ATOM 1436 C C . THR A 1 197 ? -17.833 -0.977 -6.292 1.00 97.44 197 THR A C 1
ATOM 1438 O O . THR A 1 197 ? -16.882 -0.932 -7.072 1.00 97.44 197 THR A O 1
ATOM 1441 N N . LEU A 1 198 ? -18.922 -0.215 -6.439 1.00 97.00 198 LEU A N 1
ATOM 1442 C CA . LEU A 1 198 ? -19.120 0.694 -7.573 1.00 97.00 198 LEU A CA 1
ATOM 1443 C C . LEU A 1 198 ? -18.022 1.763 -7.649 1.00 97.00 198 LEU A C 1
ATOM 1445 O O . LEU A 1 198 ? -17.532 2.077 -8.734 1.00 97.00 198 LEU A O 1
ATOM 1449 N N . LEU A 1 199 ? -17.605 2.305 -6.503 1.00 96.56 199 LEU A N 1
ATOM 1450 C CA . LEU A 1 199 ? -16.538 3.304 -6.440 1.00 96.56 199 LEU A CA 1
ATOM 1451 C C . LEU A 1 199 ? -15.175 2.718 -6.833 1.00 96.56 199 LEU A C 1
ATOM 1453 O O . LEU A 1 199 ? -14.424 3.362 -7.568 1.00 96.56 199 LEU A O 1
ATOM 1457 N N . VAL A 1 200 ? -14.861 1.496 -6.394 1.00 96.38 200 VAL A N 1
ATOM 1458 C CA . VAL A 1 200 ? -13.629 0.788 -6.776 1.00 96.38 200 VAL A CA 1
ATOM 1459 C C . VAL A 1 200 ? -13.611 0.470 -8.272 1.00 96.38 200 VAL A C 1
ATOM 1461 O O . VAL A 1 200 ? -12.593 0.688 -8.931 1.00 96.38 200 VAL A O 1
ATOM 1464 N N . GLU A 1 201 ? -14.720 -0.023 -8.825 1.00 94.75 201 GLU A N 1
ATOM 1465 C CA . GLU A 1 201 ? -14.849 -0.295 -10.261 1.00 94.75 201 GLU A CA 1
ATOM 1466 C C . GLU A 1 201 ? -14.661 0.980 -11.085 1.00 94.75 201 GLU A C 1
ATOM 1468 O O . GLU A 1 201 ? -13.897 0.988 -12.055 1.00 94.75 201 GLU A O 1
ATOM 1473 N N . HIS A 1 202 ? -15.285 2.079 -10.656 1.00 94.38 202 HIS A N 1
ATOM 1474 C CA . HIS A 1 202 ? -15.127 3.371 -11.306 1.00 94.38 202 HIS A CA 1
ATOM 1475 C C . HIS A 1 202 ? -13.671 3.853 -11.258 1.00 94.38 202 HIS A C 1
ATOM 1477 O O . HIS A 1 202 ? -13.085 4.139 -12.304 1.00 94.38 202 HIS A O 1
ATOM 1483 N N . ALA A 1 203 ? -13.048 3.861 -10.075 1.00 92.25 203 ALA A N 1
ATOM 1484 C CA . ALA A 1 203 ? -11.659 4.282 -9.900 1.00 92.25 203 ALA A CA 1
ATOM 1485 C C . ALA A 1 203 ? -10.669 3.431 -10.714 1.00 92.25 203 ALA A C 1
ATOM 1487 O O . ALA A 1 203 ? -9.691 3.954 -11.238 1.00 92.25 203 ALA A O 1
ATOM 1488 N N . ALA A 1 204 ? -10.929 2.133 -10.871 1.00 85.56 204 ALA A N 1
ATOM 1489 C CA . ALA A 1 204 ? -10.093 1.251 -11.683 1.00 85.56 204 ALA A CA 1
ATOM 1490 C C . ALA A 1 204 ? -10.166 1.562 -13.189 1.00 85.56 204 ALA A C 1
ATOM 1492 O O . ALA A 1 204 ? -9.219 1.284 -13.928 1.00 85.56 204 ALA A O 1
ATOM 1493 N N . SER A 1 205 ? -11.295 2.109 -13.650 1.00 83.81 205 SER A N 1
ATOM 1494 C CA . SER A 1 205 ? -11.534 2.452 -15.057 1.00 83.81 205 SER A CA 1
ATOM 1495 C C . SER A 1 205 ? -11.089 3.870 -15.435 1.00 83.81 205 SER A C 1
ATOM 1497 O O . SER A 1 205 ? -10.829 4.134 -16.611 1.00 83.81 205 SER A O 1
ATOM 1499 N N . THR A 1 206 ? -10.953 4.759 -14.450 1.00 73.81 206 THR A N 1
ATOM 1500 C CA . THR A 1 206 ? -10.560 6.157 -14.649 1.00 73.81 206 THR A CA 1
ATOM 1501 C C . THR A 1 206 ? -9.061 6.312 -14.363 1.00 73.81 206 THR A C 1
ATOM 1503 O O . THR A 1 206 ? -8.632 6.075 -13.231 1.00 73.81 206 THR A O 1
ATOM 1506 N N . PRO A 1 207 ? -8.218 6.692 -15.346 1.00 62.34 207 PRO A N 1
ATOM 1507 C CA . PRO A 1 207 ? -6.832 7.042 -15.049 1.00 62.34 207 PRO A CA 1
ATOM 1508 C C . PRO A 1 207 ? -6.818 8.203 -14.049 1.00 62.34 207 PRO A C 1
ATOM 1510 O O . PRO A 1 207 ? -7.621 9.120 -14.182 1.00 62.34 207 PRO A O 1
ATOM 1513 N N . ALA A 1 208 ? -5.939 8.150 -13.042 1.00 56.31 208 ALA A N 1
ATOM 1514 C CA . ALA A 1 208 ? -5.798 9.232 -12.070 1.00 56.31 208 ALA A CA 1
ATOM 1515 C C . ALA A 1 208 ? -5.525 10.546 -12.821 1.00 56.31 208 ALA A C 1
ATOM 1517 O O . ALA A 1 208 ? -4.465 10.699 -13.431 1.00 56.31 208 ALA A O 1
ATOM 1518 N N . GLU A 1 209 ? -6.511 11.441 -12.855 1.00 40.47 209 GLU A N 1
ATOM 1519 C CA . GLU A 1 209 ? -6.325 12.798 -13.354 1.00 40.47 209 GLU A CA 1
ATOM 1520 C C . GLU A 1 209 ? -5.403 13.503 -12.356 1.00 40.47 209 GLU A C 1
ATOM 1522 O O . GLU A 1 209 ? -5.736 13.612 -11.177 1.00 40.47 209 GLU A O 1
ATOM 1527 N N . GLY A 1 210 ? -4.198 13.847 -12.816 1.00 37.59 210 GLY A N 1
ATOM 1528 C CA . GLY A 1 210 ? -3.194 14.567 -12.030 1.00 37.59 210 GLY A CA 1
ATOM 1529 C C . GLY A 1 210 ? -3.422 16.069 -11.995 1.00 37.59 210 GLY A C 1
ATOM 1530 O O . GLY A 1 210 ? -4.143 16.585 -12.879 1.00 37.59 210 GLY A O 1
#

Sequence (210 aa):
MCVLLWLCSAPYTPTGAILMPTLANDTHLVGTRSGLAQAATRLADVTARRQPVPAGAEVCQTGAVLSAVADLLDGINHEQRAALGHSARLGLVTQAQKLANRVDGLLRVLVGEAEQAGSSMAAQGTPTTTWLGMVGQMSPKQASGLVFAGKELTTHPITRQAALSGQVNSEQARTIHSVLTELPQDLDDEQRQAAETLLVEHAASTPAEG